Protein AF-A0A2V9WPT0-F1 (afdb_monomer_lite)

Radius of gyration: 23.65 Å; chains: 1; bounding box: 75×81×48 Å

Foldseek 3Di:
DDDDDDDDDDDDPPPPPPPPPPPDDDFADDPPDQWDQAGFPADFFAFFADQALAHHKKKKDKAFQPDQAFDFDFKDKFKKFWDPVWWDQQKKKKWKAWPQDALDPHGTQDIDMGRDWDWAFRVDDDPTTIIMTMDGRDGDTDHGDPPPIIMIMIMGGYTNNHTTMGGGQHCLHNIHHDDHNNPQPMFMDGPRVPGRRHGSVVPD

Sequence (204 aa):
MKNKYNFAALFALVLAAALVLNTSVRAQAPPGSLWYNGDFNYVNGLANERNTSIPQAAVYDDFEVTAALGWHVTAVFSDNLFNVGGFNVTGADWEIRTGVSEGNAGTLVASGTTSLPIVSLTGRGHELQEYMVEVTGLNVFLPMLPAGEHYWLNVTPVGGGYGYSWNSDTSGANCVGTPCGNDQNAFFNSTYFGAYFTSTANEG

pLDDT: mean 87.72, std 18.13, range [34.66, 98.88]

Secondary structure (DSSP, 8-state):
----------------------------PPTT-S-B---B-SS---B-EESSSSSEEEEEEEE----TT-EEEEEEEEEEEE-TTT----EEEEEEEES-BTTB--EEEEEEEESS-EEEEEEEESSSEEEEEEEEEEEEEEPPPPTT--EEEEEEEE-SSS---EEPPB--TT-BSSS-TTSS--EEEETTTTEEEEEGGG--

Structure (mmCIF, N/CA/C/O backbone):
data_AF-A0A2V9WPT0-F1
#
_entry.id   AF-A0A2V9WPT0-F1
#
loop_
_atom_site.group_PDB
_atom_site.id
_atom_site.type_symbol
_atom_site.label_atom_id
_atom_site.label_alt_id
_atom_site.label_comp_id
_atom_site.label_asym_id
_atom_site.label_entity_id
_atom_site.label_seq_id
_atom_site.pdbx_PDB_ins_co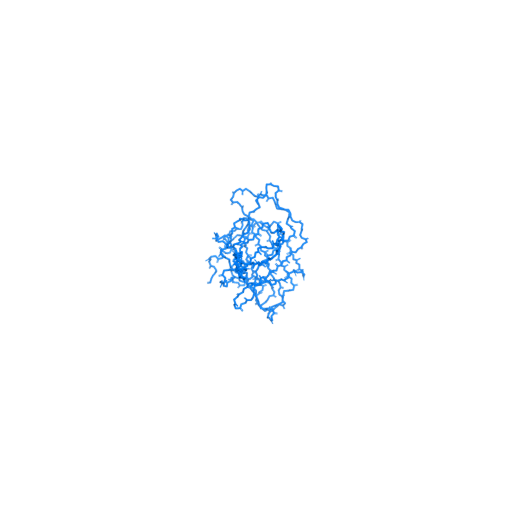de
_atom_site.Cartn_x
_atom_site.Cartn_y
_atom_site.Cartn_z
_atom_site.occupancy
_atom_site.B_iso_or_equiv
_atom_site.auth_seq_id
_atom_site.auth_comp_id
_atom_site.auth_asym_id
_atom_site.auth_atom_id
_atom_site.pdbx_PDB_model_num
ATOM 1 N N . MET A 1 1 ? -58.295 -63.662 -23.623 1.00 40.94 1 MET A N 1
ATOM 2 C CA . MET A 1 1 ? -56.992 -64.252 -24.007 1.00 40.94 1 MET A CA 1
ATOM 3 C C . MET A 1 1 ? -55.984 -63.125 -24.179 1.00 40.94 1 MET A C 1
ATOM 5 O O . MET A 1 1 ? -56.354 -62.080 -24.693 1.00 40.94 1 MET A O 1
ATOM 9 N N . LYS A 1 2 ? -54.772 -63.307 -23.642 1.00 40.97 2 LYS A N 1
ATOM 10 C CA . LYS A 1 2 ? -53.665 -62.334 -23.602 1.00 40.97 2 LYS A CA 1
ATOM 11 C C . LYS A 1 2 ? -53.028 -62.134 -24.988 1.00 40.97 2 LYS A C 1
ATOM 13 O O . LYS A 1 2 ? -52.825 -63.121 -25.679 1.00 40.97 2 LYS A O 1
ATOM 18 N N . ASN A 1 3 ? -52.620 -60.900 -25.294 1.00 41.06 3 ASN A N 1
ATOM 19 C CA . ASN A 1 3 ? -51.369 -60.531 -25.989 1.00 41.06 3 ASN A CA 1
ATOM 20 C C . ASN A 1 3 ? -51.198 -59.006 -25.800 1.00 41.06 3 ASN A C 1
ATOM 22 O O . ASN A 1 3 ? -52.068 -58.270 -26.241 1.00 41.06 3 ASN A O 1
ATOM 26 N N . LYS A 1 4 ? -50.333 -58.428 -24.952 1.00 43.88 4 LYS A N 1
ATOM 27 C CA . LYS A 1 4 ? -48.870 -58.476 -24.734 1.00 43.88 4 LYS A CA 1
ATOM 28 C C . LYS A 1 4 ? -48.025 -57.812 -25.847 1.00 43.88 4 LYS A C 1
ATOM 30 O O . LYS A 1 4 ? -47.787 -58.433 -26.871 1.00 43.88 4 LYS A O 1
ATOM 35 N N . TYR A 1 5 ? -47.497 -56.624 -25.480 1.00 45.38 5 TYR A N 1
ATOM 36 C CA . TYR A 1 5 ? -46.317 -55.882 -25.990 1.00 45.38 5 TYR A CA 1
ATOM 37 C C . TYR A 1 5 ? -46.460 -55.173 -27.350 1.00 45.38 5 TYR A C 1
ATOM 39 O O . TYR A 1 5 ? -47.083 -55.710 -28.248 1.00 45.38 5 TYR A O 1
ATOM 47 N N . ASN A 1 6 ? -45.834 -54.035 -27.661 1.00 43.94 6 ASN A N 1
ATOM 48 C CA . ASN A 1 6 ? -45.225 -52.888 -26.964 1.00 43.94 6 ASN A CA 1
ATOM 49 C C . ASN A 1 6 ? -44.751 -51.996 -28.134 1.00 43.94 6 ASN A C 1
ATOM 51 O O . ASN A 1 6 ? -44.033 -52.520 -28.980 1.00 43.94 6 ASN A O 1
ATOM 55 N N . PHE A 1 7 ? -45.081 -50.708 -28.212 1.00 41.47 7 PHE A N 1
ATOM 56 C CA . PHE A 1 7 ? -44.261 -49.761 -28.981 1.00 41.47 7 PHE A CA 1
ATOM 57 C C . PHE A 1 7 ? -44.215 -48.429 -28.242 1.00 41.47 7 PHE A C 1
ATOM 59 O O . PHE A 1 7 ? -45.234 -47.832 -27.908 1.00 41.47 7 PHE A O 1
ATOM 66 N N . ALA A 1 8 ? -42.984 -48.067 -27.911 1.00 38.34 8 ALA A N 1
ATOM 67 C CA . ALA A 1 8 ? -42.577 -46.951 -27.089 1.00 38.34 8 ALA A CA 1
ATOM 68 C C . ALA A 1 8 ? -42.397 -45.660 -27.907 1.00 38.34 8 ALA A C 1
ATOM 70 O O . ALA A 1 8 ? -42.336 -45.708 -29.134 1.00 38.34 8 ALA A O 1
ATOM 71 N N . ALA A 1 9 ? -42.161 -44.574 -27.157 1.00 39.72 9 ALA A N 1
ATOM 72 C CA . ALA A 1 9 ? -41.683 -43.243 -27.563 1.00 39.72 9 ALA A CA 1
ATOM 73 C C . ALA A 1 9 ? -42.771 -42.327 -28.164 1.00 39.72 9 ALA A C 1
ATOM 75 O O . ALA A 1 9 ? -43.654 -42.789 -28.867 1.00 39.72 9 ALA A O 1
ATOM 76 N N . LEU A 1 10 ? -42.828 -41.015 -27.925 1.00 34.66 10 LEU A N 1
ATOM 77 C CA . LEU A 1 10 ? -41.836 -39.996 -27.552 1.00 34.66 10 LEU A CA 1
ATOM 78 C C . LEU A 1 10 ? -42.687 -38.767 -27.116 1.00 34.66 10 LEU A C 1
ATOM 80 O O . LEU A 1 10 ? -43.743 -38.541 -27.695 1.00 34.66 10 LEU A O 1
ATOM 84 N N . PHE A 1 11 ? -42.415 -38.014 -26.053 1.00 35.75 11 PHE A N 1
ATOM 85 C CA . PHE A 1 11 ? -41.502 -36.869 -26.055 1.00 35.75 11 PHE A CA 1
ATOM 86 C C . PHE A 1 11 ? -41.396 -36.358 -24.609 1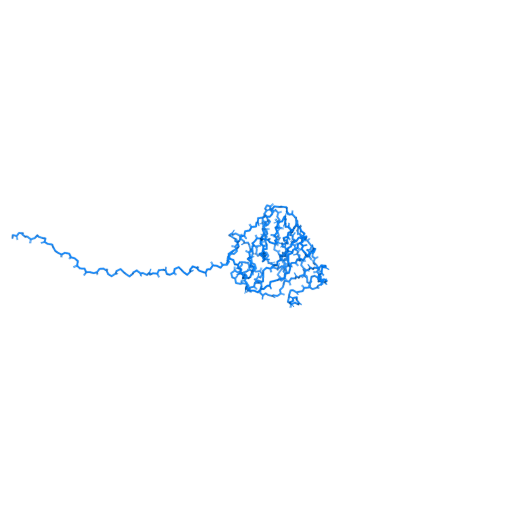.00 35.75 11 PHE A C 1
ATOM 88 O O . PHE A 1 11 ? -42.324 -35.736 -24.095 1.00 35.75 11 PHE A O 1
ATOM 95 N N . ALA A 1 12 ? -40.267 -36.605 -23.948 1.00 41.19 12 ALA A N 1
ATOM 96 C CA . ALA A 1 12 ? -39.870 -35.800 -22.800 1.00 41.19 12 ALA A CA 1
ATOM 97 C C . ALA A 1 12 ? -39.064 -34.620 -23.351 1.00 41.19 12 ALA A C 1
ATOM 99 O O . ALA A 1 12 ? -37.976 -34.804 -23.895 1.00 41.19 12 ALA A O 1
ATOM 100 N N . LEU A 1 13 ? -39.632 -33.418 -23.266 1.00 38.06 13 LEU A N 1
ATOM 101 C CA . LEU A 1 13 ? -38.939 -32.177 -23.583 1.00 38.06 13 LEU A CA 1
ATOM 102 C C . LEU A 1 13 ? -37.912 -31.924 -22.469 1.00 38.06 13 LEU A C 1
ATOM 104 O O . LEU A 1 13 ? -38.256 -31.425 -21.401 1.00 38.06 13 LEU A O 1
ATOM 108 N N . VAL A 1 14 ? -36.658 -32.316 -22.686 1.00 47.38 14 VAL A N 1
ATOM 109 C CA . VAL A 1 14 ? -35.558 -31.891 -21.816 1.00 47.38 14 VAL A CA 1
ATOM 110 C C . VAL A 1 14 ? -35.233 -30.454 -22.199 1.00 47.38 14 VAL A C 1
ATOM 112 O O . VAL A 1 14 ? -34.586 -30.203 -23.214 1.00 47.38 14 VAL A O 1
ATOM 115 N N . LEU A 1 15 ? -35.714 -29.500 -21.404 1.00 38.44 15 LEU A N 1
ATOM 116 C CA . LEU A 1 15 ? -35.244 -28.124 -21.476 1.00 38.44 15 LEU A CA 1
ATOM 117 C C . LEU A 1 15 ? -33.823 -28.104 -20.898 1.00 38.44 15 LEU A C 1
ATOM 119 O O . LEU A 1 15 ? -33.627 -27.973 -19.692 1.00 38.44 15 LEU A O 1
ATOM 123 N N . ALA A 1 16 ? -32.826 -28.304 -21.757 1.00 45.09 16 ALA A N 1
ATOM 124 C CA . ALA A 1 16 ? -31.442 -28.031 -21.412 1.00 45.09 16 ALA A CA 1
ATOM 125 C C . ALA A 1 16 ? -31.298 -26.511 -21.268 1.00 45.09 16 ALA A C 1
ATOM 127 O O . ALA A 1 16 ? -31.143 -25.794 -22.255 1.00 45.09 16 ALA A O 1
ATOM 128 N N . ALA A 1 17 ? -31.400 -26.008 -20.038 1.00 49.56 17 ALA A N 1
ATOM 129 C CA . ALA A 1 17 ? -30.927 -24.672 -19.727 1.00 49.56 17 ALA A CA 1
ATOM 130 C C . ALA A 1 17 ? -29.409 -24.682 -19.939 1.00 49.56 17 ALA A C 1
ATOM 132 O O . ALA A 1 17 ? -28.662 -25.235 -19.133 1.00 49.56 17 ALA A O 1
ATOM 133 N N . ALA A 1 18 ? -28.958 -24.133 -21.066 1.00 47.50 18 ALA A N 1
ATOM 134 C CA . ALA A 1 18 ? -27.555 -23.833 -21.268 1.00 47.50 18 ALA A CA 1
ATOM 135 C C . ALA A 1 18 ? -27.166 -22.784 -20.222 1.00 47.50 18 ALA A C 1
ATOM 137 O O . ALA A 1 18 ? -27.495 -21.605 -20.359 1.00 47.50 18 ALA A O 1
ATOM 138 N N . LEU A 1 19 ? -26.507 -23.223 -19.148 1.00 43.16 19 LEU A N 1
ATOM 139 C CA . LEU A 1 19 ? -25.790 -22.325 -18.260 1.00 43.16 19 LEU A CA 1
ATOM 140 C C . LEU A 1 19 ? -24.625 -21.771 -19.082 1.00 43.16 19 LEU A C 1
ATOM 142 O O . LEU A 1 19 ? -23.584 -22.411 -19.221 1.00 43.16 19 LEU A O 1
ATOM 146 N N . VAL A 1 20 ? -24.834 -20.610 -19.697 1.00 44.50 20 VAL A N 1
ATOM 147 C CA . VAL A 1 20 ? -23.737 -19.823 -20.248 1.00 44.50 20 VAL A CA 1
ATOM 148 C C . VAL A 1 20 ? -22.922 -19.367 -19.041 1.00 44.50 20 VAL A C 1
ATOM 150 O O . VAL A 1 20 ? -23.257 -18.382 -18.389 1.00 44.50 20 VAL A O 1
ATOM 153 N N . LEU A 1 21 ? -21.889 -20.134 -18.687 1.00 43.62 21 LEU A N 1
ATOM 154 C CA . LEU A 1 21 ? -20.808 -19.636 -17.848 1.00 43.62 21 LEU A CA 1
ATOM 155 C C . LEU A 1 21 ? -20.198 -18.466 -18.616 1.00 43.62 21 LEU A C 1
ATOM 157 O O . LEU A 1 21 ? -19.531 -18.653 -19.630 1.00 43.62 21 LEU A O 1
ATOM 161 N N . ASN A 1 22 ? -20.504 -17.255 -18.168 1.00 40.22 22 ASN A N 1
ATOM 162 C CA . ASN A 1 22 ? -19.858 -16.047 -18.644 1.00 40.22 22 ASN A CA 1
ATOM 163 C C . ASN A 1 22 ? -18.407 -16.096 -18.134 1.00 40.22 22 ASN A C 1
ATOM 165 O O . ASN A 1 22 ? -18.133 -15.712 -17.000 1.00 40.22 22 ASN A O 1
ATOM 169 N N . THR A 1 23 ? -17.490 -16.681 -18.906 1.00 44.06 23 THR A N 1
ATOM 170 C CA . THR A 1 23 ? -16.088 -16.916 -18.510 1.00 44.06 23 THR A CA 1
ATOM 171 C C . THR A 1 23 ? -15.222 -15.658 -18.613 1.00 44.06 23 THR A C 1
ATOM 173 O O . THR A 1 23 ? -14.116 -15.693 -19.145 1.00 44.06 23 THR A O 1
ATOM 176 N N . SER A 1 24 ? -15.704 -14.536 -18.091 1.00 52.38 24 SER A N 1
ATOM 177 C CA . SER A 1 24 ? -14.934 -13.292 -18.026 1.00 52.38 24 SER A CA 1
ATOM 178 C C . SER A 1 24 ? -15.297 -12.494 -16.770 1.00 52.38 24 SER A C 1
ATOM 180 O O . SER A 1 24 ? -16.007 -11.495 -16.832 1.00 52.38 24 SER A O 1
ATOM 182 N N . VAL A 1 25 ? -14.786 -12.951 -15.620 1.00 46.91 25 VAL A N 1
ATOM 183 C CA . VAL A 1 25 ? -14.722 -12.225 -14.333 1.00 46.91 25 VAL A CA 1
ATOM 184 C C . VAL A 1 25 ? -13.341 -12.562 -13.739 1.00 46.91 25 VAL A C 1
ATOM 186 O O . VAL A 1 25 ? -13.086 -13.742 -13.514 1.00 46.91 25 VAL A O 1
ATOM 189 N N . ARG A 1 26 ? -12.320 -11.682 -13.778 1.00 53.34 26 ARG A N 1
ATOM 190 C CA . ARG A 1 26 ? -12.128 -10.329 -13.166 1.00 53.34 26 ARG A CA 1
ATOM 191 C C . ARG A 1 26 ? -11.787 -10.471 -11.669 1.00 53.34 26 ARG A C 1
ATOM 193 O O . ARG A 1 26 ? -12.109 -11.516 -11.118 1.00 53.34 26 ARG A O 1
ATOM 200 N N . ALA A 1 27 ? -10.998 -9.559 -11.085 1.00 55.59 27 ALA A N 1
ATOM 201 C CA . ALA A 1 27 ? -10.367 -9.821 -9.784 1.00 55.59 27 ALA A CA 1
ATOM 202 C C . ALA A 1 27 ? -11.381 -10.213 -8.738 1.00 55.59 27 ALA A C 1
ATOM 204 O O . ALA A 1 27 ? -12.508 -9.729 -8.721 1.00 55.59 27 ALA A O 1
ATOM 205 N N . GLN A 1 28 ? -10.896 -10.984 -7.785 1.00 73.12 28 GLN A N 1
ATOM 206 C CA . GLN A 1 28 ? -11.482 -10.998 -6.472 1.00 73.12 28 GLN A CA 1
ATOM 207 C C . GLN A 1 28 ? -10.345 -10.896 -5.467 1.00 73.12 28 GLN A C 1
ATOM 209 O O . GLN A 1 28 ? -9.258 -11.425 -5.717 1.00 73.12 28 GLN A O 1
ATOM 214 N N . ALA A 1 29 ? -10.599 -10.210 -4.352 1.00 83.44 29 ALA A N 1
ATOM 215 C CA . ALA A 1 29 ? -9.692 -10.207 -3.216 1.00 83.44 29 ALA A CA 1
ATOM 216 C C . ALA A 1 29 ? -9.259 -11.650 -2.882 1.00 83.44 29 ALA A C 1
ATOM 218 O O . ALA A 1 29 ? -10.101 -12.560 -2.968 1.00 83.44 29 ALA A O 1
ATOM 219 N N . PRO A 1 30 ? -7.995 -11.881 -2.483 1.00 85.12 30 PRO A N 1
ATOM 220 C CA . PRO A 1 30 ? -7.569 -13.180 -1.982 1.00 85.12 30 PRO A CA 1
ATOM 221 C C . PRO A 1 30 ? -8.575 -13.748 -0.962 1.00 85.12 30 PRO A C 1
ATOM 223 O O . PRO A 1 30 ? -9.094 -13.011 -0.117 1.00 85.12 30 PRO A O 1
ATOM 226 N N . PRO A 1 31 ? -8.907 -15.051 -1.015 1.00 87.25 31 PRO A N 1
ATOM 227 C CA . PRO A 1 31 ? -9.819 -15.638 -0.043 1.00 87.25 31 PRO A CA 1
ATOM 228 C C . PRO A 1 31 ? -9.344 -15.388 1.392 1.00 87.25 31 PRO A C 1
ATOM 230 O O . PRO A 1 31 ? -8.218 -15.725 1.746 1.00 87.25 31 PRO A O 1
ATOM 233 N N . GLY A 1 32 ? -10.221 -14.827 2.224 1.00 88.31 32 GLY A N 1
ATOM 234 C CA . GLY A 1 32 ? -9.889 -14.468 3.605 1.00 88.31 32 GLY A CA 1
ATOM 235 C C . GLY A 1 32 ? -9.371 -13.041 3.792 1.00 88.31 32 GLY A C 1
ATOM 236 O O . GLY A 1 32 ? -9.088 -12.671 4.931 1.00 88.31 32 GLY A O 1
ATOM 237 N N . SER A 1 33 ? -9.296 -12.226 2.733 1.00 93.50 33 SER A N 1
ATOM 238 C CA . SER A 1 33 ? -9.037 -10.791 2.863 1.00 93.50 33 SER A CA 1
ATOM 239 C C . SER A 1 33 ? -10.038 -10.129 3.805 1.00 93.50 33 SER A C 1
ATOM 241 O O . SER A 1 33 ? -11.251 -10.282 3.662 1.00 93.50 33 SER A O 1
ATOM 243 N N . LEU A 1 34 ? -9.509 -9.369 4.762 1.00 96.44 34 LEU A N 1
ATOM 244 C CA . LEU A 1 34 ? -10.296 -8.523 5.662 1.00 96.44 34 LEU A CA 1
ATOM 245 C C . LEU A 1 34 ? -10.674 -7.200 4.983 1.00 96.44 34 LEU A C 1
ATOM 247 O O . LEU A 1 34 ? -11.739 -6.646 5.251 1.00 96.44 34 LEU A O 1
ATOM 251 N N . TRP A 1 35 ? -9.812 -6.742 4.074 1.00 97.19 35 TRP A N 1
ATOM 252 C CA . TRP A 1 35 ? -10.007 -5.564 3.246 1.00 97.19 35 TRP A CA 1
ATOM 253 C C . TRP A 1 35 ? -9.329 -5.730 1.877 1.00 97.19 35 TRP A C 1
ATOM 255 O O . TRP A 1 35 ? -8.320 -6.431 1.762 1.00 97.19 35 TRP A O 1
ATOM 265 N N . TYR A 1 36 ? -9.911 -5.120 0.846 1.00 96.19 36 TYR A N 1
ATOM 266 C CA . TYR A 1 36 ? -9.379 -5.014 -0.512 1.00 96.19 36 TYR A CA 1
ATOM 267 C C . TYR A 1 36 ? -9.968 -3.784 -1.197 1.00 96.19 36 TYR A C 1
ATOM 269 O O . TYR A 1 36 ? -11.193 -3.659 -1.270 1.00 96.19 36 TYR A O 1
ATOM 277 N N . ASN A 1 37 ? -9.099 -2.940 -1.757 1.00 93.94 37 ASN A N 1
ATOM 278 C CA . ASN A 1 37 ? -9.481 -1.656 -2.344 1.00 93.94 37 ASN A CA 1
ATOM 279 C C . ASN A 1 37 ? -10.375 -1.779 -3.596 1.00 93.94 37 ASN A C 1
ATOM 281 O O . ASN A 1 37 ? -11.102 -0.847 -3.933 1.00 93.94 37 ASN A O 1
ATOM 285 N N . GLY A 1 38 ? -10.370 -2.943 -4.254 1.00 94.12 38 GLY A N 1
ATOM 286 C CA . GLY A 1 38 ? -11.183 -3.264 -5.430 1.00 94.12 38 GLY A CA 1
ATOM 287 C C . GLY A 1 38 ? -10.358 -3.469 -6.701 1.00 94.12 38 GLY A C 1
ATOM 288 O O . GLY A 1 38 ? -9.180 -3.126 -6.757 1.00 94.12 38 GLY A O 1
ATOM 289 N N . ASP A 1 39 ? -11.003 -3.979 -7.745 1.00 92.69 39 ASP A N 1
ATOM 290 C CA . ASP A 1 39 ? -10.387 -4.342 -9.020 1.00 92.69 39 ASP A CA 1
ATOM 291 C C . ASP A 1 39 ? -9.793 -3.154 -9.782 1.00 92.69 39 ASP A C 1
ATOM 293 O O . ASP A 1 39 ? -10.418 -2.094 -9.913 1.00 92.69 39 ASP A O 1
ATOM 297 N N . PHE A 1 40 ? -8.664 -3.431 -10.440 1.00 92.38 40 PHE A N 1
ATOM 298 C CA . PHE A 1 40 ? -8.071 -2.578 -11.464 1.00 92.38 40 PHE A CA 1
ATOM 299 C C . PHE A 1 40 ? -9.099 -2.043 -12.465 1.00 92.38 40 PHE A C 1
ATOM 301 O O . PHE A 1 40 ? -9.836 -2.807 -13.103 1.00 92.38 40 PHE A O 1
ATOM 308 N N . ASN A 1 41 ? -9.110 -0.727 -12.654 1.00 89.94 41 ASN A N 1
ATOM 309 C CA . ASN A 1 41 ? -10.052 -0.030 -13.525 1.00 89.94 41 ASN A CA 1
ATOM 310 C C . ASN A 1 41 ? -9.524 0.214 -14.952 1.00 89.94 41 ASN A C 1
ATOM 312 O O . ASN A 1 41 ? -10.218 0.847 -15.748 1.00 89.94 41 ASN A O 1
ATOM 316 N N . TYR A 1 42 ? -8.356 -0.341 -15.295 1.00 88.00 42 TYR A N 1
ATOM 317 C CA . TYR A 1 42 ? -7.692 -0.188 -16.597 1.00 88.00 42 TYR A CA 1
ATOM 318 C C . TYR A 1 42 ? -7.093 1.202 -16.866 1.00 88.00 42 TYR A C 1
ATOM 320 O O . TYR A 1 42 ? -6.785 1.517 -18.016 1.00 88.00 42 TYR A O 1
ATOM 328 N N . VAL A 1 43 ? -6.880 2.007 -15.823 1.00 85.56 43 VAL A N 1
ATOM 329 C CA . VAL A 1 43 ? -6.147 3.279 -15.873 1.00 85.56 43 VAL A CA 1
ATOM 330 C C . VAL A 1 43 ? -4.787 3.099 -15.203 1.00 85.56 43 VAL A C 1
ATOM 332 O O . VAL A 1 43 ? -4.691 2.464 -14.162 1.00 85.56 43 VAL A O 1
ATOM 335 N N . ASN A 1 44 ? -3.713 3.626 -15.797 1.00 76.25 44 ASN A N 1
ATOM 336 C CA . ASN A 1 44 ? -2.392 3.569 -15.164 1.00 76.25 44 ASN A CA 1
ATOM 337 C C . ASN A 1 44 ? -2.451 4.224 -13.778 1.00 76.25 44 ASN A C 1
ATOM 339 O O . ASN A 1 44 ? -2.943 5.343 -13.665 1.00 76.25 44 ASN A O 1
ATOM 343 N N . GLY A 1 45 ? -1.933 3.550 -12.752 1.00 87.44 45 GLY A N 1
ATOM 344 C CA . GLY A 1 45 ? -1.812 4.152 -11.429 1.00 87.44 45 GLY A CA 1
ATOM 345 C C . GLY A 1 45 ? -0.437 4.768 -11.179 1.00 87.44 45 GLY A C 1
ATOM 346 O O . GLY A 1 45 ? 0.404 4.881 -12.076 1.00 87.44 45 GLY A O 1
ATOM 347 N N . LEU A 1 46 ? -0.216 5.198 -9.941 1.00 95.12 46 LEU A N 1
ATOM 348 C CA . LEU A 1 46 ? 0.993 5.911 -9.531 1.00 95.12 46 LEU A CA 1
ATOM 349 C C . LEU A 1 46 ? 2.159 4.961 -9.264 1.00 95.12 46 LEU A C 1
ATOM 351 O O . LEU A 1 46 ? 1.967 3.794 -8.925 1.00 95.12 46 LEU A O 1
ATOM 355 N N . ALA A 1 47 ? 3.385 5.475 -9.389 1.00 96.81 47 ALA A N 1
ATOM 356 C CA . ALA A 1 47 ? 4.590 4.706 -9.094 1.00 96.81 47 ALA A CA 1
ATOM 357 C C . ALA A 1 47 ? 4.536 4.134 -7.666 1.00 96.81 47 ALA A C 1
ATOM 359 O O . ALA A 1 47 ? 4.242 4.841 -6.704 1.00 96.81 47 ALA A O 1
ATOM 360 N N . ASN A 1 48 ? 4.834 2.851 -7.517 1.00 97.69 48 ASN A N 1
ATOM 361 C CA . ASN A 1 48 ? 4.873 2.168 -6.231 1.00 97.69 48 ASN A CA 1
ATOM 362 C C . ASN A 1 48 ? 6.006 1.155 -6.276 1.00 97.69 48 ASN A C 1
ATOM 364 O O . ASN A 1 48 ? 5.867 0.043 -6.794 1.00 97.69 48 ASN A O 1
ATOM 368 N N . GLU A 1 49 ? 7.171 1.612 -5.832 1.00 97.44 49 GLU A N 1
ATOM 369 C CA . GLU A 1 49 ? 8.432 0.927 -6.056 1.00 97.44 49 GLU A CA 1
ATOM 370 C C . GLU A 1 49 ? 9.583 1.475 -5.212 1.00 97.44 49 GLU A C 1
ATOM 372 O O . GLU A 1 49 ? 9.640 2.655 -4.860 1.00 97.44 49 GLU A O 1
ATOM 377 N N . ARG A 1 50 ? 10.564 0.614 -4.936 1.00 97.56 50 ARG A N 1
ATOM 378 C CA . ARG A 1 50 ? 11.865 1.001 -4.383 1.00 97.56 50 ARG A CA 1
ATOM 379 C C . ARG A 1 50 ? 12.990 0.278 -5.104 1.00 97.56 50 ARG A C 1
ATOM 381 O O . ARG A 1 50 ? 12.852 -0.888 -5.463 1.00 97.56 50 ARG A O 1
ATOM 388 N N . ASN A 1 51 ? 14.147 0.933 -5.220 1.00 96.44 51 ASN A N 1
ATOM 389 C CA . ASN A 1 51 ? 15.343 0.357 -5.839 1.00 96.44 51 ASN A CA 1
ATOM 390 C C . ASN A 1 51 ? 15.051 -0.145 -7.263 1.00 96.44 51 ASN A C 1
ATOM 392 O O . ASN A 1 51 ? 15.356 -1.283 -7.616 1.00 96.44 51 ASN A O 1
ATOM 396 N N . THR A 1 52 ? 14.416 0.694 -8.071 1.00 94.69 52 THR A N 1
ATOM 397 C CA . THR A 1 52 ? 14.157 0.445 -9.492 1.00 94.69 52 THR A CA 1
ATOM 398 C C . THR A 1 52 ? 14.831 1.543 -10.312 1.00 94.69 52 THR A C 1
ATOM 400 O O . THR A 1 52 ? 15.822 2.126 -9.865 1.00 94.69 52 THR A O 1
ATOM 403 N N . SER A 1 53 ? 14.330 1.853 -11.509 1.00 94.81 53 SER A N 1
ATOM 404 C CA . SER A 1 53 ? 14.698 3.101 -12.181 1.00 94.81 53 SER A CA 1
ATOM 405 C C . SER A 1 53 ? 14.248 4.349 -11.401 1.00 94.81 53 SER A C 1
ATOM 407 O O . SER A 1 53 ? 14.789 5.431 -11.634 1.00 94.81 53 SER A O 1
ATOM 409 N N . ILE A 1 54 ? 13.334 4.192 -10.438 1.00 94.38 54 ILE A N 1
ATOM 410 C CA . ILE A 1 54 ? 12.965 5.194 -9.439 1.00 94.38 54 ILE A CA 1
ATOM 411 C C . ILE A 1 54 ? 13.489 4.742 -8.064 1.00 94.38 54 ILE A C 1
ATOM 413 O O . ILE A 1 54 ? 13.381 3.569 -7.693 1.00 94.38 54 ILE A O 1
ATOM 417 N N . PRO A 1 55 ? 14.096 5.647 -7.271 1.00 95.19 55 PRO A N 1
ATOM 418 C CA . PRO A 1 55 ? 14.684 5.261 -5.994 1.00 95.19 55 PRO A CA 1
ATOM 419 C C . PRO A 1 55 ? 13.623 4.863 -4.962 1.00 95.19 55 PRO A C 1
ATOM 421 O O . PRO A 1 55 ? 13.835 3.883 -4.246 1.00 95.19 55 PRO A O 1
ATOM 424 N N . GLN A 1 56 ? 12.512 5.606 -4.883 1.00 96.88 56 GLN A N 1
ATOM 425 C CA . GLN A 1 56 ? 11.403 5.346 -3.965 1.00 96.88 56 GLN A CA 1
ATOM 426 C C . GLN A 1 56 ? 10.120 6.066 -4.412 1.00 96.88 56 GLN A C 1
ATOM 428 O O . GLN A 1 56 ? 10.137 7.267 -4.692 1.00 96.88 56 GLN A O 1
ATOM 433 N N . ALA A 1 57 ? 9.008 5.343 -4.397 1.00 98.06 57 ALA A N 1
ATOM 434 C CA . ALA A 1 57 ? 7.647 5.839 -4.542 1.00 98.06 57 ALA A CA 1
ATOM 435 C C . ALA A 1 57 ? 6.690 4.883 -3.808 1.00 98.06 57 ALA A C 1
ATOM 437 O O . ALA A 1 57 ? 6.917 3.675 -3.820 1.00 98.06 57 ALA A O 1
ATOM 438 N N . ALA A 1 58 ? 5.675 5.411 -3.126 1.00 98.38 58 ALA A N 1
ATOM 439 C CA . ALA A 1 58 ? 4.757 4.616 -2.312 1.00 98.38 58 ALA A CA 1
ATOM 440 C C . ALA A 1 58 ? 3.342 5.201 -2.350 1.00 98.38 58 ALA A C 1
ATOM 442 O O . ALA A 1 58 ? 3.171 6.406 -2.140 1.00 98.38 58 ALA A O 1
ATOM 443 N N . VAL A 1 59 ? 2.348 4.339 -2.570 1.00 98.31 59 VAL A N 1
ATOM 444 C CA . VAL A 1 59 ? 0.917 4.676 -2.496 1.00 98.31 59 VAL A CA 1
ATOM 445 C C . VAL A 1 59 ? 0.309 4.086 -1.226 1.00 98.31 59 VAL A C 1
ATOM 447 O O . VAL A 1 59 ? 0.572 2.931 -0.890 1.00 98.31 59 VAL A O 1
ATOM 450 N N . TYR A 1 60 ? -0.468 4.892 -0.515 1.00 98.50 60 TYR A N 1
ATOM 451 C CA . TYR A 1 60 ? -1.130 4.546 0.734 1.00 98.50 60 TYR A CA 1
ATOM 452 C C . TYR A 1 60 ? -2.637 4.603 0.531 1.00 98.50 60 TYR A C 1
ATOM 454 O O . TYR A 1 60 ? -3.170 5.693 0.337 1.00 98.50 60 TYR A O 1
ATOM 462 N N . ASP A 1 61 ? -3.301 3.459 0.624 1.00 98.00 61 ASP A N 1
ATOM 463 C CA . ASP A 1 61 ? -4.760 3.347 0.550 1.00 98.00 61 ASP A CA 1
ATOM 464 C C . ASP A 1 61 ? -5.339 3.125 1.946 1.00 98.00 61 ASP A C 1
ATOM 466 O O . ASP A 1 61 ? -4.700 2.486 2.793 1.00 98.00 61 ASP A O 1
ATOM 470 N N . ASP A 1 62 ? -6.525 3.662 2.207 1.00 98.00 62 ASP A N 1
ATOM 471 C CA . ASP A 1 62 ? -7.115 3.643 3.533 1.00 98.00 62 ASP A CA 1
ATOM 472 C C . ASP A 1 62 ? -8.085 2.481 3.764 1.00 98.00 62 ASP A C 1
ATOM 474 O O . ASP A 1 62 ? -8.730 1.959 2.860 1.00 98.00 62 ASP A O 1
ATOM 478 N N . PHE A 1 63 ? -8.175 2.046 5.018 1.00 98.25 63 PHE A N 1
ATOM 479 C CA . PHE A 1 63 ? -9.057 0.963 5.428 1.00 98.25 63 PHE A CA 1
ATOM 480 C C . PHE A 1 63 ? -9.536 1.128 6.868 1.00 98.25 63 PHE A C 1
ATOM 482 O O . PHE A 1 63 ? -8.863 1.714 7.724 1.00 98.25 63 PHE A O 1
ATOM 489 N N . GLU A 1 64 ? -10.687 0.531 7.159 1.00 97.88 64 GLU A N 1
ATOM 490 C CA . GLU A 1 64 ? -11.260 0.468 8.497 1.00 97.88 64 GLU A CA 1
ATOM 491 C C . GLU A 1 64 ? -11.193 -0.949 9.067 1.00 97.88 64 GLU A C 1
ATOM 493 O O . GLU A 1 64 ? -11.628 -1.929 8.455 1.00 97.88 64 GLU A O 1
ATOM 498 N N . VAL A 1 65 ? -10.727 -1.056 10.311 1.00 97.75 65 VAL A N 1
ATOM 499 C CA . VAL A 1 65 ? -10.849 -2.288 11.094 1.00 97.75 65 VAL A CA 1
ATOM 500 C C . VAL A 1 65 ? -12.274 -2.380 11.632 1.00 97.75 65 VAL A C 1
ATOM 502 O O . VAL A 1 65 ? -12.610 -1.771 12.640 1.00 97.75 65 VAL A O 1
ATOM 505 N N . THR A 1 66 ? -13.123 -3.163 10.971 1.00 93.44 66 THR A N 1
ATOM 506 C CA . THR A 1 66 ? -14.566 -3.234 11.283 1.00 93.44 66 THR A CA 1
ATOM 507 C C . THR A 1 66 ? -14.923 -4.195 12.420 1.00 93.44 66 THR A C 1
ATOM 509 O O . THR A 1 66 ? -16.051 -4.199 12.920 1.00 93.44 66 THR A O 1
ATOM 512 N N . ALA A 1 67 ? -13.985 -5.043 12.844 1.00 94.25 67 ALA A N 1
ATOM 513 C CA . ALA A 1 67 ? -14.223 -5.992 13.922 1.00 94.25 67 ALA A CA 1
ATOM 514 C C . ALA A 1 67 ? -14.040 -5.313 15.284 1.00 94.25 67 ALA A C 1
ATOM 516 O O . ALA A 1 67 ? -12.962 -4.815 15.588 1.00 94.25 67 ALA A O 1
ATOM 517 N N . ALA A 1 68 ? -15.049 -5.389 16.158 1.00 93.44 68 ALA A N 1
ATOM 518 C CA . ALA A 1 68 ? -15.001 -4.772 17.491 1.00 93.44 68 ALA A CA 1
ATOM 519 C C . ALA A 1 68 ? -13.833 -5.262 18.374 1.00 93.44 68 ALA A C 1
ATOM 521 O O . ALA A 1 68 ? -13.398 -4.551 19.275 1.00 93.44 68 ALA A O 1
ATOM 522 N N . LEU A 1 69 ? -13.329 -6.475 18.125 1.00 95.44 69 LEU A N 1
ATOM 523 C CA . LEU A 1 69 ? -12.167 -7.043 18.819 1.00 95.44 69 LEU A CA 1
ATOM 524 C C . LEU A 1 69 ? -10.837 -6.786 18.093 1.00 95.44 69 LEU A C 1
ATOM 526 O O . LEU A 1 69 ? -9.811 -7.300 18.525 1.00 95.44 69 LEU A O 1
ATOM 530 N N . GLY A 1 70 ? -10.848 -6.005 17.015 1.00 97.56 70 GLY A N 1
ATOM 531 C CA . GLY A 1 70 ? -9.698 -5.762 16.157 1.00 97.56 70 GLY A CA 1
ATOM 532 C C . GLY A 1 70 ? -9.451 -6.866 15.128 1.00 97.56 70 GLY A C 1
ATOM 533 O O . GLY A 1 70 ? -10.149 -7.883 15.073 1.00 97.56 70 GLY A O 1
ATOM 534 N N . TRP A 1 71 ? -8.436 -6.651 14.300 1.00 98.06 71 TRP A N 1
ATOM 535 C CA . TRP A 1 71 ? -7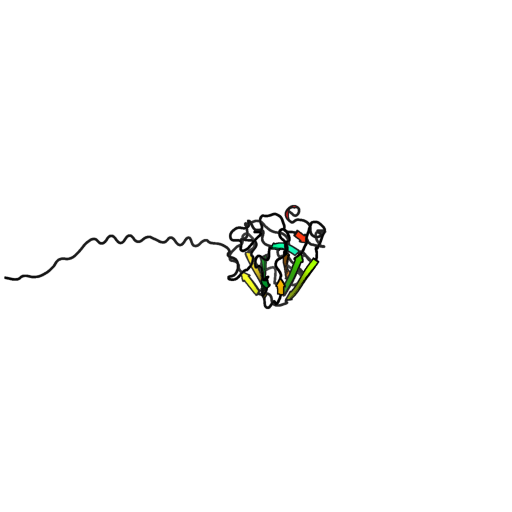.924 -7.612 13.332 1.00 98.06 71 TRP A CA 1
ATOM 536 C C . TRP A 1 71 ? -6.591 -8.182 13.781 1.00 98.06 71 TRP A C 1
ATOM 538 O O . TRP A 1 71 ? -5.736 -7.482 14.324 1.00 98.06 71 TRP A O 1
ATOM 548 N N . HIS A 1 72 ? -6.402 -9.464 13.490 1.00 97.88 72 HIS A N 1
ATOM 549 C CA . HIS A 1 72 ? -5.094 -10.096 13.511 1.00 97.88 72 HIS A CA 1
ATOM 550 C C . HIS A 1 72 ? -4.632 -10.261 12.066 1.00 97.88 72 HIS A C 1
ATOM 552 O O . HIS A 1 72 ? -5.145 -11.100 11.329 1.00 97.88 72 HIS A O 1
ATOM 558 N N . VAL A 1 73 ? -3.731 -9.382 11.640 1.00 98.12 73 VAL A N 1
ATOM 559 C CA . VAL A 1 73 ? -3.249 -9.296 10.264 1.00 98.12 73 VAL A CA 1
ATOM 560 C C . VAL A 1 73 ? -2.063 -10.239 10.095 1.00 98.12 73 VAL A C 1
ATOM 562 O O . VAL A 1 73 ? -1.018 -10.076 10.734 1.00 98.12 73 VAL A O 1
ATOM 565 N N . THR A 1 74 ? -2.239 -11.222 9.212 1.00 98.06 74 THR A N 1
ATOM 566 C CA . THR A 1 74 ? -1.238 -12.252 8.887 1.00 98.06 74 THR A CA 1
ATOM 567 C C . THR A 1 74 ? -0.558 -12.033 7.540 1.00 98.06 74 THR A C 1
ATOM 569 O O . THR A 1 74 ? 0.502 -12.616 7.290 1.00 98.06 74 THR A O 1
ATOM 572 N N . ALA A 1 75 ? -1.156 -11.210 6.680 1.00 98.25 75 ALA A N 1
ATOM 573 C CA . ALA A 1 75 ? -0.608 -10.826 5.391 1.00 98.25 75 ALA A CA 1
ATOM 574 C C . ALA A 1 75 ? -1.113 -9.443 4.960 1.00 98.25 75 ALA A C 1
ATOM 576 O O . ALA A 1 75 ? -2.190 -9.016 5.377 1.00 98.25 75 ALA A O 1
ATOM 577 N N . VAL A 1 76 ? -0.331 -8.771 4.119 1.00 98.56 76 VAL A N 1
ATOM 578 C CA . VAL A 1 76 ? -0.698 -7.539 3.402 1.00 98.56 76 VAL A CA 1
ATOM 579 C C . VAL A 1 76 ? -0.219 -7.641 1.959 1.00 98.56 76 VAL A C 1
ATOM 581 O O . VAL A 1 76 ? 0.748 -8.353 1.685 1.00 98.56 76 VAL A O 1
ATOM 584 N N . PHE A 1 77 ? -0.859 -6.931 1.035 1.00 98.25 77 PHE A N 1
ATOM 585 C CA . PHE A 1 77 ? -0.469 -6.945 -0.373 1.00 98.25 77 PHE A CA 1
ATOM 586 C C . PHE A 1 77 ? -0.755 -5.611 -1.064 1.00 98.25 77 PHE A C 1
ATOM 588 O O . PHE A 1 77 ? -1.523 -4.794 -0.558 1.00 98.25 77 PHE A O 1
ATOM 595 N N . SER A 1 78 ? -0.149 -5.427 -2.234 1.00 97.69 78 SER A N 1
ATOM 596 C CA . SER A 1 78 ? -0.568 -4.452 -3.242 1.00 97.69 78 SER A CA 1
ATOM 597 C C . SER A 1 78 ? -0.652 -5.122 -4.610 1.00 97.69 78 SER A C 1
ATOM 599 O O . SER A 1 78 ? 0.121 -6.037 -4.918 1.00 97.69 78 SER A O 1
ATOM 601 N N . ASP A 1 79 ? -1.582 -4.655 -5.435 1.00 96.00 79 ASP A N 1
ATOM 602 C CA . ASP A 1 79 ? -1.701 -5.065 -6.830 1.00 96.00 79 ASP A CA 1
ATOM 603 C C . ASP A 1 79 ? -0.970 -4.040 -7.696 1.00 96.00 79 ASP A C 1
ATOM 605 O O . ASP A 1 79 ? -1.308 -2.860 -7.699 1.00 96.00 79 ASP A O 1
ATOM 609 N N . ASN A 1 80 ? 0.043 -4.471 -8.442 1.00 95.75 80 ASN A N 1
ATOM 610 C CA . ASN A 1 80 ? 0.916 -3.578 -9.193 1.00 95.75 80 ASN A CA 1
ATOM 611 C C . ASN A 1 80 ? 0.987 -3.973 -10.666 1.00 95.75 80 ASN A C 1
ATOM 613 O O . ASN A 1 80 ? 1.095 -5.152 -11.007 1.00 95.75 80 ASN A O 1
ATOM 617 N N . LEU A 1 81 ? 1.019 -2.978 -11.541 1.00 95.00 81 LEU A N 1
ATOM 618 C CA . LEU A 1 81 ? 1.333 -3.136 -12.951 1.00 95.00 81 LEU A CA 1
ATOM 619 C C . LEU A 1 81 ? 2.849 -3.135 -13.122 1.00 95.00 81 LEU A C 1
ATOM 621 O O . LEU A 1 81 ? 3.521 -2.210 -12.674 1.00 95.00 81 LEU A O 1
ATOM 625 N N . PHE A 1 82 ? 3.399 -4.143 -13.795 1.00 94.31 82 PHE A N 1
ATOM 626 C CA . PHE A 1 82 ? 4.795 -4.139 -14.238 1.00 94.31 82 PHE A CA 1
ATOM 627 C C . PHE A 1 82 ? 5.049 -5.181 -15.332 1.00 94.31 82 PHE A C 1
ATOM 629 O O . PHE A 1 82 ? 4.228 -6.054 -15.619 1.00 94.31 82 PHE A O 1
ATOM 636 N N . ASN A 1 83 ? 6.222 -5.102 -15.966 1.00 89.44 83 ASN A N 1
ATOM 637 C CA . ASN A 1 83 ? 6.672 -6.083 -16.951 1.00 89.44 83 ASN A CA 1
ATOM 638 C C . ASN A 1 83 ? 7.749 -6.991 -16.344 1.00 89.44 83 ASN A C 1
ATOM 640 O O . ASN A 1 83 ? 8.858 -6.536 -16.087 1.00 89.44 83 ASN A O 1
ATOM 644 N N . VAL A 1 84 ? 7.464 -8.286 -16.199 1.00 74.12 84 VAL A N 1
ATOM 645 C CA . VAL A 1 84 ? 8.412 -9.290 -15.668 1.00 74.12 84 VAL A CA 1
ATOM 646 C C . VAL A 1 84 ? 9.690 -9.462 -16.497 1.00 74.12 84 VAL A C 1
ATOM 648 O O . VAL A 1 84 ? 10.697 -9.935 -15.981 1.00 74.12 84 VAL A O 1
ATOM 651 N N . GLY A 1 85 ? 9.687 -9.061 -17.773 1.00 75.62 85 GLY A N 1
ATOM 652 C CA . GLY A 1 85 ? 10.901 -9.007 -18.595 1.00 75.62 85 GLY A CA 1
ATOM 653 C C . GLY A 1 85 ? 11.787 -7.788 -18.312 1.00 75.62 85 GLY A C 1
ATOM 654 O O . GLY A 1 85 ? 12.942 -7.768 -18.728 1.00 75.62 85 GLY A O 1
ATOM 655 N N . GLY A 1 86 ? 11.254 -6.776 -17.622 1.00 76.00 86 GLY A N 1
ATOM 656 C CA . GLY A 1 86 ? 11.920 -5.505 -17.334 1.00 76.00 86 GLY A CA 1
ATOM 657 C C . GLY A 1 86 ? 11.968 -5.130 -15.853 1.00 76.00 86 GLY A C 1
ATOM 658 O O . GLY A 1 86 ? 12.587 -4.128 -15.530 1.00 76.00 86 GLY A O 1
ATOM 659 N N . PHE A 1 87 ? 11.351 -5.905 -14.963 1.00 85.25 87 PHE A N 1
ATOM 660 C CA . PHE A 1 87 ? 11.323 -5.683 -13.522 1.00 85.25 87 PHE A CA 1
ATOM 661 C C . PHE A 1 87 ? 11.267 -7.030 -12.798 1.00 85.25 87 PHE A C 1
ATOM 663 O O . PHE A 1 87 ? 10.483 -7.911 -13.152 1.00 85.25 87 PHE A O 1
ATOM 670 N N . ASN A 1 88 ? 12.113 -7.183 -11.783 1.00 89.88 88 ASN A N 1
ATOM 671 C CA . ASN A 1 88 ? 12.144 -8.356 -10.920 1.00 89.88 88 ASN A CA 1
ATOM 672 C C . ASN A 1 88 ? 11.959 -7.901 -9.472 1.00 89.88 88 ASN A C 1
ATOM 674 O O . ASN A 1 88 ? 12.756 -7.105 -8.971 1.00 89.88 88 ASN A O 1
ATOM 678 N N . VAL A 1 89 ? 10.920 -8.420 -8.819 1.00 95.94 89 VAL A N 1
ATOM 679 C CA . VAL A 1 89 ? 10.655 -8.192 -7.399 1.00 95.94 89 VAL A CA 1
ATOM 680 C C . VAL A 1 89 ? 11.652 -9.006 -6.573 1.00 95.94 89 VAL A C 1
ATOM 682 O O . VAL A 1 89 ? 11.583 -10.230 -6.496 1.00 95.94 89 VAL A O 1
ATOM 685 N N . THR A 1 90 ? 12.571 -8.304 -5.926 1.00 96.94 90 THR A N 1
ATOM 686 C CA . THR A 1 90 ? 13.597 -8.862 -5.030 1.00 96.94 90 THR A CA 1
ATOM 687 C C . THR A 1 90 ? 13.233 -8.740 -3.549 1.00 96.94 90 THR A C 1
ATOM 689 O O . THR A 1 90 ? 13.922 -9.283 -2.687 1.00 96.94 90 THR A O 1
ATOM 692 N N . GLY A 1 91 ? 12.160 -8.014 -3.247 1.00 98.19 91 GLY A N 1
ATOM 693 C CA . GLY A 1 91 ? 11.662 -7.790 -1.901 1.00 98.19 91 GLY A CA 1
ATOM 694 C C . GLY A 1 91 ? 10.370 -6.982 -1.908 1.00 98.19 91 GLY A C 1
ATOM 695 O O . GLY A 1 91 ? 9.878 -6.596 -2.967 1.00 98.19 91 GLY A O 1
ATOM 696 N N . ALA A 1 92 ? 9.832 -6.712 -0.728 1.00 98.69 92 ALA A N 1
ATOM 697 C CA . ALA A 1 92 ? 8.736 -5.772 -0.533 1.00 98.69 92 ALA A CA 1
ATOM 698 C C . ALA A 1 92 ? 8.885 -5.094 0.829 1.00 98.69 92 ALA A C 1
ATOM 700 O O . ALA A 1 92 ? 9.203 -5.761 1.819 1.00 98.69 92 ALA A O 1
ATOM 701 N N . ASP A 1 93 ? 8.638 -3.791 0.873 1.00 98.62 93 ASP A N 1
ATOM 702 C CA . ASP A 1 93 ? 8.428 -3.055 2.117 1.00 98.62 93 ASP A CA 1
ATOM 703 C C . ASP A 1 93 ? 6.933 -2.854 2.330 1.00 98.62 93 ASP A C 1
ATOM 705 O O . ASP A 1 93 ? 6.170 -2.791 1.368 1.00 98.62 93 ASP A O 1
ATOM 709 N N . TRP A 1 94 ? 6.504 -2.749 3.578 1.00 98.81 94 TRP A N 1
ATOM 710 C CA . TRP A 1 94 ? 5.122 -2.426 3.896 1.00 98.81 94 TRP A CA 1
ATOM 711 C C . TRP A 1 94 ? 5.032 -1.573 5.151 1.00 98.81 94 TRP A C 1
ATOM 713 O O . TRP A 1 94 ? 5.855 -1.684 6.066 1.00 98.81 94 TRP A O 1
ATOM 723 N N . GLU A 1 95 ? 3.999 -0.742 5.199 1.00 98.81 95 GLU A N 1
ATOM 724 C CA . GLU A 1 95 ? 3.697 0.133 6.323 1.00 98.81 95 GLU A CA 1
ATOM 725 C C . GLU A 1 95 ? 2.189 0.193 6.558 1.00 98.81 95 GLU A C 1
ATOM 727 O O . GLU A 1 95 ? 1.402 0.231 5.616 1.00 98.81 95 GLU A O 1
ATOM 732 N N . ILE A 1 96 ? 1.797 0.245 7.828 1.00 98.88 96 ILE A N 1
ATOM 733 C CA . ILE A 1 96 ? 0.443 0.568 8.272 1.00 98.88 96 ILE A CA 1
ATOM 734 C C . ILE A 1 96 ? 0.541 1.817 9.139 1.00 98.88 96 ILE A C 1
ATOM 736 O O . ILE A 1 96 ? 1.320 1.861 10.098 1.00 98.88 96 ILE A O 1
ATOM 740 N N . ARG A 1 97 ? -0.244 2.836 8.802 1.00 98.88 97 ARG A N 1
ATOM 741 C CA . ARG A 1 97 ? -0.238 4.156 9.441 1.00 98.88 97 ARG A CA 1
ATOM 742 C C . ARG A 1 97 ? -1.636 4.577 9.872 1.00 98.88 97 ARG A C 1
ATOM 744 O O . ARG A 1 97 ? -2.613 4.001 9.416 1.00 98.88 97 ARG A O 1
ATOM 751 N N . THR A 1 98 ? -1.731 5.595 10.719 1.00 98.62 98 THR A N 1
ATOM 752 C CA . THR A 1 98 ? -2.991 6.276 11.076 1.00 98.62 98 THR A CA 1
ATOM 753 C C . THR A 1 98 ? -2.835 7.784 10.985 1.00 98.62 98 THR A C 1
ATOM 755 O O . THR A 1 98 ? -1.754 8.311 11.254 1.00 98.62 98 THR A O 1
ATOM 758 N N . GLY A 1 99 ? -3.922 8.492 10.681 1.00 98.12 99 GLY A N 1
ATOM 759 C CA . GLY A 1 99 ? -3.929 9.958 10.620 1.00 98.12 99 GLY A CA 1
ATOM 760 C C . GLY A 1 99 ? -3.090 10.533 9.476 1.00 98.12 99 GLY A C 1
ATOM 761 O O . GLY A 1 99 ? -2.534 11.625 9.618 1.00 98.12 99 GLY A O 1
ATOM 762 N N . VAL A 1 100 ? -2.955 9.786 8.377 1.00 98.62 100 VAL A N 1
ATOM 763 C CA . VAL A 1 100 ? -2.333 10.290 7.148 1.00 98.62 100 VAL A CA 1
ATOM 764 C C . VAL A 1 100 ? -3.238 11.370 6.552 1.00 98.62 100 VAL A C 1
ATOM 766 O O . VAL A 1 100 ? -4.461 11.284 6.625 1.00 98.62 100 VAL A O 1
ATOM 769 N N . SER A 1 101 ? -2.637 12.442 6.047 1.00 97.94 101 SER A N 1
ATOM 770 C CA . SER A 1 101 ? -3.330 13.554 5.384 1.00 97.94 101 SER A CA 1
ATOM 771 C C . SER A 1 101 ? -2.354 14.321 4.487 1.00 97.94 101 SER A C 1
ATOM 773 O O . SER A 1 101 ? -1.154 14.055 4.523 1.00 97.94 101 SER A O 1
ATOM 775 N N . GLU A 1 102 ? -2.853 15.283 3.702 1.00 97.69 102 GLU A N 1
ATOM 776 C CA . GLU A 1 102 ? -2.027 16.110 2.809 1.00 97.69 102 GLU A CA 1
ATOM 777 C C . GLU A 1 102 ? -0.828 16.719 3.559 1.00 97.69 102 GLU A C 1
ATOM 779 O O . GLU A 1 102 ? -1.000 17.461 4.532 1.00 97.69 102 GLU A O 1
ATOM 784 N N . GLY A 1 103 ? 0.394 16.399 3.128 1.00 97.94 103 GLY A N 1
ATOM 785 C CA . GLY A 1 103 ? 1.614 16.896 3.768 1.00 97.94 103 GLY A CA 1
ATOM 786 C C . GLY A 1 103 ? 1.896 16.307 5.155 1.00 97.94 103 GLY A C 1
ATOM 787 O O . GLY A 1 103 ? 2.716 16.857 5.895 1.00 97.94 103 GLY A O 1
ATOM 788 N N . ASN A 1 104 ? 1.228 15.220 5.547 1.00 98.44 104 ASN A N 1
ATOM 789 C CA . ASN A 1 104 ? 1.340 14.621 6.870 1.00 98.44 104 ASN A CA 1
ATOM 790 C C . ASN A 1 104 ? 1.366 13.087 6.805 1.00 98.44 104 ASN A C 1
ATOM 792 O O . ASN A 1 104 ? 0.374 12.425 6.509 1.00 98.44 104 ASN A O 1
ATOM 796 N N . ALA A 1 105 ? 2.504 12.521 7.204 1.00 97.94 105 ALA A N 1
ATOM 797 C CA . ALA A 1 105 ? 2.744 11.082 7.241 1.00 97.94 105 ALA A CA 1
ATOM 798 C C . ALA A 1 105 ? 1.934 10.319 8.304 1.00 97.94 105 ALA A C 1
ATOM 800 O O . ALA A 1 105 ? 2.018 9.089 8.372 1.00 97.94 105 ALA A O 1
ATOM 801 N N . GLY A 1 106 ? 1.228 11.025 9.189 1.00 98.44 106 GLY A N 1
ATOM 802 C CA . GLY A 1 106 ? 0.526 10.421 10.310 1.00 98.44 106 GLY A CA 1
ATOM 803 C C . GLY A 1 106 ? 1.469 9.700 11.280 1.00 98.44 106 GLY A C 1
ATOM 804 O O . GLY A 1 106 ? 2.654 10.016 11.408 1.00 98.44 106 GLY A O 1
ATOM 805 N N . THR A 1 107 ? 0.930 8.706 11.978 1.00 98.62 107 THR A N 1
ATOM 806 C CA . THR A 1 107 ? 1.667 7.851 12.913 1.00 98.62 107 THR A CA 1
ATOM 807 C C . THR A 1 107 ? 1.920 6.489 12.287 1.00 98.62 107 THR A C 1
ATOM 809 O O . THR A 1 107 ? 0.993 5.860 11.786 1.00 98.62 107 THR A O 1
ATOM 812 N N . LEU A 1 108 ? 3.163 6.010 12.352 1.00 98.75 108 LEU A N 1
ATOM 813 C CA . LEU A 1 108 ? 3.497 4.642 11.968 1.00 98.75 108 LEU A CA 1
ATOM 814 C C . LEU A 1 108 ? 3.018 3.661 13.043 1.00 98.75 108 LEU A C 1
ATOM 816 O O . LEU A 1 108 ? 3.443 3.751 14.194 1.00 98.75 108 LEU A O 1
ATOM 820 N N . VAL A 1 109 ? 2.157 2.722 12.659 1.00 98.69 109 VAL A N 1
ATOM 821 C CA . VAL A 1 109 ? 1.594 1.697 13.550 1.00 98.69 109 VAL A CA 1
ATOM 822 C C . VAL A 1 109 ? 2.391 0.404 13.457 1.00 98.69 109 VAL A C 1
ATOM 824 O O . VAL A 1 109 ? 2.758 -0.179 14.474 1.00 98.69 109 VAL A O 1
ATOM 827 N N . ALA A 1 110 ? 2.673 -0.042 12.236 1.00 98.75 110 ALA A N 1
ATOM 828 C CA . ALA A 1 110 ? 3.448 -1.244 11.969 1.00 98.75 110 ALA A CA 1
ATOM 829 C C . ALA A 1 110 ? 4.182 -1.110 10.633 1.00 98.75 110 ALA A C 1
ATOM 831 O O . ALA A 1 110 ? 3.742 -0.381 9.748 1.00 98.75 110 ALA A O 1
ATOM 832 N N . SER A 1 111 ? 5.312 -1.795 10.492 1.00 98.75 111 SER A N 1
ATOM 833 C CA . SER A 1 111 ? 6.051 -1.862 9.231 1.00 98.75 111 SER A CA 1
ATOM 834 C C . SER A 1 111 ? 6.946 -3.088 9.181 1.00 98.75 111 SER A C 1
ATOM 836 O O . SER A 1 111 ? 7.217 -3.727 10.205 1.00 98.75 111 SER A O 1
ATOM 838 N N . GLY A 1 112 ? 7.446 -3.386 7.990 1.00 98.44 112 GLY A N 1
ATOM 839 C CA . GLY A 1 112 ? 8.489 -4.373 7.803 1.00 98.44 112 GLY A CA 1
ATOM 840 C C . GLY A 1 112 ? 8.988 -4.440 6.368 1.00 98.44 112 GLY A C 1
ATOM 841 O O . GLY A 1 112 ? 8.472 -3.785 5.467 1.00 98.44 112 GLY A O 1
ATOM 842 N N . THR A 1 113 ? 9.984 -5.296 6.176 1.00 98.19 113 THR A N 1
ATOM 843 C CA . THR A 1 113 ? 10.557 -5.625 4.871 1.00 98.19 113 THR A CA 1
ATOM 844 C C . THR A 1 113 ? 10.679 -7.138 4.761 1.00 98.19 113 THR A C 1
ATOM 846 O O . THR A 1 113 ? 11.022 -7.813 5.734 1.00 98.19 113 THR A O 1
ATOM 849 N N . THR A 1 114 ? 10.444 -7.678 3.569 1.00 98.00 114 THR A N 1
ATOM 850 C CA . THR A 1 114 ? 10.757 -9.066 3.213 1.00 98.00 114 THR A CA 1
ATOM 851 C C . THR A 1 114 ? 11.626 -9.109 1.960 1.00 98.00 114 THR A C 1
ATOM 853 O O . THR A 1 114 ? 11.480 -8.277 1.068 1.00 98.00 114 THR A O 1
ATOM 856 N N . SER A 1 115 ? 12.524 -10.089 1.875 1.00 97.31 115 SER A N 1
ATOM 857 C CA . SER A 1 115 ? 13.272 -10.417 0.652 1.00 97.31 115 SER A CA 1
ATOM 858 C C . SER A 1 115 ? 12.603 -11.515 -0.181 1.00 97.31 115 SER A C 1
ATOM 860 O O . SER A 1 115 ? 13.117 -11.895 -1.228 1.00 97.31 115 SER A O 1
ATOM 862 N N . LEU A 1 116 ? 11.484 -12.067 0.296 1.00 95.19 116 LEU A N 1
ATOM 863 C CA . LEU A 1 116 ? 10.770 -13.178 -0.333 1.00 95.19 116 LEU A CA 1
ATOM 864 C C . LEU A 1 116 ? 9.252 -12.915 -0.331 1.00 95.19 116 LEU A C 1
ATOM 866 O O . LEU A 1 116 ? 8.512 -13.667 0.308 1.00 95.19 116 LEU A O 1
ATOM 870 N N . PRO A 1 117 ? 8.763 -11.836 -0.971 1.00 97.62 117 PRO A N 1
ATOM 871 C CA . PRO A 1 117 ? 7.329 -11.660 -1.153 1.00 97.62 117 PRO A CA 1
ATOM 872 C C . PRO A 1 117 ? 6.784 -12.727 -2.107 1.00 97.62 117 PRO A C 1
ATOM 874 O O . PRO A 1 117 ? 7.490 -13.221 -2.993 1.00 97.62 117 PRO A O 1
ATOM 877 N N . ILE A 1 118 ? 5.510 -13.066 -1.950 1.00 96.94 118 ILE A N 1
ATOM 878 C CA . ILE A 1 118 ? 4.796 -13.886 -2.926 1.00 96.94 118 ILE A CA 1
ATOM 879 C C . ILE A 1 118 ? 4.358 -12.960 -4.058 1.00 96.94 118 ILE A C 1
ATOM 881 O O . ILE A 1 118 ? 3.708 -11.948 -3.815 1.00 96.94 118 ILE A O 1
ATOM 885 N N . VAL A 1 119 ? 4.717 -13.303 -5.294 1.00 95.69 119 VAL A N 1
ATOM 886 C CA . VAL A 1 119 ? 4.331 -12.541 -6.488 1.00 95.69 119 VAL A CA 1
ATOM 887 C C . VAL A 1 119 ? 3.472 -13.424 -7.374 1.00 95.69 119 VAL A C 1
ATOM 889 O O . VAL A 1 119 ? 3.909 -14.498 -7.794 1.00 95.69 119 VAL A O 1
ATOM 892 N N . SER A 1 120 ? 2.246 -12.992 -7.658 1.00 93.81 120 SER A N 1
ATOM 893 C CA . SER A 1 120 ? 1.287 -13.790 -8.426 1.00 93.81 120 SER A CA 1
ATOM 894 C C . SER A 1 120 ? 0.539 -12.956 -9.456 1.00 93.81 120 SER A C 1
ATOM 896 O O . SER A 1 120 ? 0.224 -11.795 -9.227 1.00 93.81 120 SER A O 1
ATOM 898 N N . LEU A 1 121 ? 0.273 -13.556 -10.616 1.00 92.31 121 LEU A N 1
ATOM 899 C CA . LEU A 1 121 ? -0.546 -12.944 -11.658 1.00 92.31 121 LEU A CA 1
ATOM 900 C C . LEU A 1 121 ? -1.990 -12.833 -11.188 1.00 92.31 121 LEU A C 1
ATOM 902 O O . LEU A 1 121 ? -2.590 -13.833 -10.793 1.00 92.31 121 LEU A O 1
ATOM 906 N N . THR A 1 122 ? -2.576 -11.650 -11.326 1.00 91.56 122 THR A N 1
ATOM 907 C CA . THR A 1 122 ? -3.971 -11.433 -10.927 1.00 91.56 122 THR A CA 1
ATOM 908 C C . THR A 1 122 ? -4.960 -11.791 -12.045 1.00 91.56 122 THR A C 1
ATOM 910 O O . THR A 1 122 ? -6.166 -11.895 -11.821 1.00 91.56 122 THR A O 1
ATOM 913 N N . GLY A 1 123 ? -4.455 -11.946 -13.276 1.00 88.88 123 GLY A N 1
ATOM 914 C CA . GLY A 1 123 ? -5.253 -12.137 -14.488 1.00 88.88 123 GLY A CA 1
ATOM 915 C C . GLY A 1 123 ? -5.821 -10.841 -15.082 1.00 88.88 123 GLY A C 1
ATOM 916 O O . GLY A 1 123 ? -6.504 -10.907 -16.104 1.00 88.88 123 GLY A O 1
ATOM 917 N N . ARG A 1 124 ? -5.536 -9.667 -14.496 1.00 88.69 124 ARG A N 1
ATOM 918 C CA . ARG A 1 124 ? -5.889 -8.348 -15.055 1.00 88.69 124 ARG A CA 1
ATOM 919 C C . ARG A 1 124 ? -4.665 -7.651 -15.634 1.00 88.69 124 ARG A C 1
ATOM 921 O O . ARG A 1 124 ? -3.539 -7.891 -15.220 1.00 88.69 124 ARG A O 1
ATOM 928 N N . GLY A 1 125 ? -4.890 -6.795 -16.618 1.00 85.81 125 GLY A N 1
ATOM 929 C CA . GLY A 1 125 ? -3.834 -6.035 -17.269 1.00 85.81 125 GLY A CA 1
ATOM 930 C C . GLY A 1 125 ? -4.342 -5.339 -18.522 1.00 85.81 125 GLY A C 1
ATOM 931 O O . GLY A 1 125 ? -5.431 -5.645 -19.017 1.00 85.81 125 GLY A O 1
ATOM 932 N N . HIS A 1 126 ? -3.542 -4.404 -19.014 1.00 81.81 126 HIS A N 1
ATOM 933 C CA . HIS A 1 126 ? -3.731 -3.751 -20.305 1.00 81.81 126 HIS A CA 1
ATOM 934 C C . HIS A 1 126 ? -2.414 -3.830 -21.091 1.00 81.81 126 HIS A C 1
ATOM 936 O O . HIS A 1 126 ? -2.076 -4.891 -21.608 1.00 81.81 126 HIS A O 1
ATOM 942 N N . GLU A 1 127 ? -1.636 -2.749 -21.129 1.00 85.75 127 GLU A N 1
ATOM 943 C CA . GLU A 1 127 ? -0.280 -2.730 -21.704 1.00 85.75 127 GLU A CA 1
ATOM 944 C C . GLU A 1 127 ? 0.737 -3.429 -20.800 1.00 85.75 127 GLU A C 1
ATOM 946 O O . GLU A 1 127 ? 1.682 -4.066 -21.267 1.00 85.75 127 GLU A O 1
ATOM 951 N N . LEU A 1 128 ? 0.506 -3.328 -19.494 1.00 90.31 128 LEU A N 1
ATOM 952 C CA . LEU A 1 128 ? 1.218 -4.052 -18.461 1.00 90.31 128 LEU A CA 1
ATOM 953 C C . LEU A 1 128 ? 0.282 -5.066 -17.823 1.00 90.31 128 LEU A C 1
ATOM 955 O O . LEU A 1 128 ? -0.938 -4.885 -17.770 1.00 90.31 128 LEU A O 1
ATOM 959 N N . GLN A 1 129 ? 0.885 -6.138 -17.334 1.00 91.81 129 GLN A N 1
ATOM 960 C CA . GLN A 1 129 ? 0.183 -7.155 -16.581 1.00 91.81 129 GLN A CA 1
ATOM 961 C C . GLN A 1 129 ? 0.193 -6.764 -15.104 1.00 91.81 129 GLN A C 1
ATOM 963 O O . GLN A 1 129 ? 1.198 -6.266 -14.596 1.00 91.81 129 GLN A O 1
ATOM 968 N N . GLU A 1 130 ? -0.925 -6.996 -14.429 1.00 93.81 130 GLU A N 1
ATOM 969 C CA . GLU A 1 130 ? -1.046 -6.775 -12.999 1.00 93.81 130 GLU A CA 1
ATOM 970 C C . GLU A 1 130 ? -0.629 -8.026 -12.214 1.00 93.81 130 GLU A C 1
ATOM 972 O O . GLU A 1 130 ? -0.999 -9.165 -12.542 1.00 93.81 130 GLU A O 1
ATOM 977 N N . TYR A 1 131 ? 0.144 -7.790 -11.162 1.00 94.75 131 TYR A N 1
ATOM 978 C CA . TYR A 1 131 ? 0.629 -8.785 -10.227 1.00 94.75 131 TYR A CA 1
ATOM 979 C C . TYR A 1 131 ? 0.338 -8.347 -8.798 1.00 94.75 131 TYR A C 1
ATOM 981 O O . TYR A 1 131 ? 0.617 -7.213 -8.416 1.00 94.75 131 TYR A O 1
ATOM 989 N N . MET A 1 132 ? -0.120 -9.286 -7.984 1.00 96.19 132 MET A N 1
ATOM 990 C CA . MET A 1 132 ? -0.193 -9.114 -6.543 1.00 96.19 132 MET A CA 1
ATOM 991 C C . MET A 1 132 ? 1.190 -9.370 -5.948 1.00 96.19 132 MET A C 1
ATOM 993 O O . MET A 1 132 ? 1.792 -10.414 -6.221 1.00 96.19 132 MET A O 1
ATOM 997 N N . VAL A 1 133 ? 1.673 -8.440 -5.126 1.00 97.62 133 VAL A N 1
ATOM 998 C CA . VAL A 1 133 ? 2.884 -8.581 -4.312 1.00 97.62 133 VAL A CA 1
ATOM 999 C C . VAL A 1 133 ? 2.462 -8.658 -2.850 1.00 97.62 133 VAL A C 1
ATOM 1001 O O . VAL A 1 133 ? 2.019 -7.670 -2.271 1.00 97.62 133 VAL A O 1
ATOM 1004 N N . GLU A 1 134 ? 2.584 -9.843 -2.260 1.00 98.00 134 GLU A N 1
ATOM 1005 C CA . GLU A 1 134 ? 2.070 -10.167 -0.930 1.00 98.00 134 GLU A CA 1
ATOM 1006 C C . GLU A 1 134 ? 3.203 -10.445 0.067 1.00 98.00 134 GLU A C 1
ATOM 1008 O O . GLU A 1 134 ? 4.158 -11.182 -0.206 1.00 98.00 134 GLU A O 1
ATOM 1013 N N . VAL A 1 135 ? 3.067 -9.880 1.265 1.00 98.56 135 VAL A N 1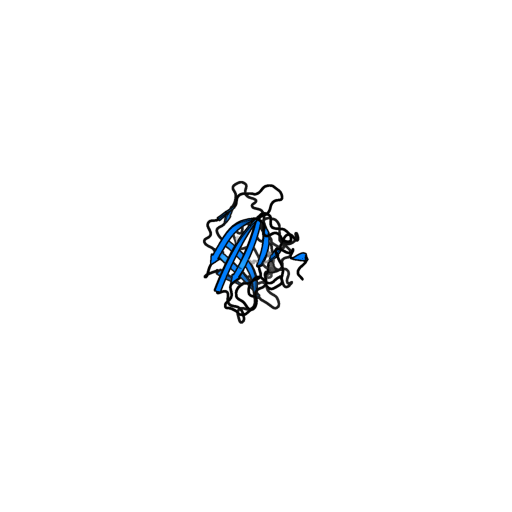
ATOM 1014 C CA . VAL A 1 135 ? 3.926 -10.128 2.422 1.00 98.56 135 VAL A CA 1
ATOM 1015 C C . VAL A 1 135 ? 3.141 -10.930 3.450 1.00 98.56 135 VAL A C 1
ATOM 1017 O O . VAL A 1 135 ? 2.202 -10.423 4.053 1.00 98.56 135 VAL A O 1
ATOM 1020 N N . THR A 1 136 ? 3.550 -12.178 3.673 1.00 97.81 136 THR A N 1
ATOM 1021 C CA . THR A 1 136 ? 2.898 -13.114 4.607 1.00 97.81 136 THR A CA 1
ATOM 1022 C C . THR A 1 136 ? 3.708 -13.335 5.887 1.00 97.81 136 THR A C 1
ATOM 1024 O O . THR A 1 136 ? 4.868 -12.935 5.977 1.00 97.81 136 THR A O 1
ATOM 1027 N N . GLY A 1 137 ? 3.132 -14.056 6.853 1.00 96.69 137 GLY A N 1
ATOM 1028 C CA . GLY A 1 137 ? 3.816 -14.435 8.095 1.00 96.69 137 GLY A CA 1
ATOM 1029 C C . GLY A 1 137 ? 3.827 -13.317 9.135 1.00 96.69 137 GLY A C 1
ATOM 1030 O O . GLY A 1 137 ? 4.669 -13.309 10.033 1.00 96.69 137 GLY A O 1
ATOM 1031 N N . LEU A 1 138 ? 2.903 -12.366 9.002 1.00 98.00 138 LEU A N 1
ATOM 1032 C CA . LEU A 1 138 ? 2.761 -11.249 9.919 1.00 98.00 138 LEU A CA 1
ATOM 1033 C C . LEU A 1 138 ? 2.065 -11.685 11.212 1.00 98.00 138 LEU A C 1
ATOM 1035 O O . LEU A 1 138 ? 1.313 -12.659 11.263 1.00 98.00 138 LEU A O 1
ATOM 1039 N N . ASN A 1 139 ? 2.332 -10.932 12.271 1.00 97.81 139 ASN A N 1
ATOM 1040 C CA . ASN A 1 139 ? 1.682 -11.067 13.567 1.00 97.81 139 ASN A CA 1
ATOM 1041 C C . ASN A 1 139 ? 1.358 -9.663 14.084 1.00 97.81 139 ASN A C 1
ATOM 1043 O O . ASN A 1 139 ? 1.964 -9.186 15.044 1.00 97.81 139 ASN A O 1
ATOM 1047 N N . VAL A 1 140 ? 0.471 -8.966 13.373 1.00 98.44 140 VAL A N 1
ATOM 1048 C CA . VAL A 1 140 ? 0.113 -7.573 13.660 1.00 98.44 140 VAL A CA 1
ATOM 1049 C C . VAL A 1 140 ? -1.311 -7.531 14.186 1.00 98.44 140 VAL A C 1
ATOM 1051 O O . VAL A 1 140 ? -2.234 -8.011 13.537 1.00 98.44 140 VAL A O 1
ATOM 1054 N N . PHE A 1 141 ? -1.499 -6.947 15.366 1.00 98.50 141 PHE A N 1
ATOM 1055 C CA . PHE A 1 141 ? -2.828 -6.682 15.899 1.00 98.50 141 PHE A CA 1
ATOM 1056 C C . PHE A 1 141 ? -3.213 -5.230 15.629 1.00 98.50 141 PHE A C 1
ATOM 1058 O O . PHE A 1 141 ? -2.482 -4.321 16.024 1.00 98.50 141 PHE A O 1
ATOM 1065 N N . LEU A 1 142 ? -4.363 -5.022 14.991 1.00 98.56 142 LEU A N 1
ATOM 1066 C CA . LEU A 1 142 ? -4.934 -3.700 14.760 1.00 98.56 142 LEU A CA 1
ATOM 1067 C C . LEU A 1 142 ? -6.247 -3.578 15.537 1.00 98.56 142 LEU A C 1
ATOM 1069 O O . LEU A 1 142 ? -7.177 -4.334 15.252 1.00 98.56 142 LEU A O 1
ATOM 1073 N N . PRO A 1 143 ? -6.358 -2.672 16.520 1.00 98.12 143 PRO A N 1
ATOM 1074 C CA . PRO A 1 143 ? -7.639 -2.400 17.156 1.00 98.12 143 PRO A CA 1
ATOM 1075 C C . PRO A 1 143 ? -8.600 -1.699 16.186 1.00 98.12 143 PRO A C 1
ATOM 1077 O O . PRO A 1 143 ? -8.188 -1.082 15.209 1.00 98.12 143 PRO A O 1
ATOM 1080 N N . MET A 1 144 ? -9.896 -1.760 16.484 1.00 97.75 144 MET A N 1
ATOM 1081 C CA . MET A 1 144 ? -10.865 -0.870 15.843 1.00 97.75 144 MET A CA 1
ATOM 1082 C C . MET A 1 144 ? -10.608 0.571 16.301 1.00 97.75 144 MET A C 1
ATOM 1084 O O . MET A 1 144 ? -10.498 0.823 17.505 1.00 97.75 144 MET A O 1
ATOM 1088 N N . LEU A 1 145 ? -10.509 1.499 15.350 1.00 97.12 145 LEU A N 1
ATOM 1089 C CA . LEU A 1 145 ? -10.364 2.928 15.627 1.00 97.12 145 LEU A CA 1
ATOM 1090 C C . LEU A 1 145 ? -11.726 3.582 15.924 1.00 97.12 145 LEU A C 1
ATOM 1092 O O . LEU A 1 145 ? -12.775 2.994 15.637 1.00 97.12 145 LEU A O 1
ATOM 1096 N N . PRO A 1 146 ? -11.741 4.790 16.518 1.00 96.06 146 PRO A N 1
ATOM 1097 C CA . PRO A 1 146 ? -12.944 5.611 16.591 1.00 96.06 146 PRO A CA 1
ATOM 1098 C C . PRO A 1 146 ? -13.578 5.850 15.214 1.00 96.06 146 PRO A C 1
ATOM 1100 O O . PRO A 1 146 ? -12.913 5.820 14.183 1.00 96.06 146 PRO A O 1
ATOM 1103 N N . ALA A 1 147 ? -14.886 6.113 15.198 1.00 93.25 147 ALA A N 1
ATOM 1104 C CA . ALA A 1 147 ? -15.610 6.355 13.953 1.00 93.25 147 ALA A CA 1
ATOM 1105 C C . ALA A 1 147 ? -15.040 7.566 13.189 1.00 93.25 147 ALA A C 1
ATOM 1107 O O . ALA A 1 147 ? -14.898 8.645 13.767 1.00 93.25 147 ALA A O 1
ATOM 1108 N N . GLY A 1 148 ? -14.779 7.385 11.891 1.00 90.06 148 GLY A N 1
ATOM 1109 C CA . GLY A 1 148 ? -14.180 8.401 11.018 1.00 90.06 148 GLY A CA 1
ATOM 1110 C C . GLY A 1 148 ? -12.650 8.463 11.071 1.00 90.06 148 GLY A C 1
ATOM 1111 O O . GLY A 1 148 ? -12.062 9.361 10.474 1.00 90.06 148 GLY A O 1
ATOM 1112 N N . GLU A 1 149 ? -12.001 7.546 11.791 1.00 96.00 149 GLU A N 1
ATOM 1113 C CA . GLU A 1 149 ? -10.554 7.358 11.739 1.00 96.00 149 GLU A CA 1
ATOM 1114 C C . GLU A 1 149 ? -10.205 6.114 10.919 1.00 96.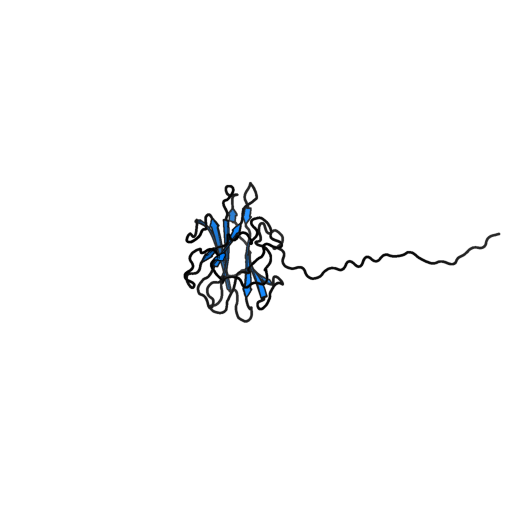00 149 GLU A C 1
ATOM 1116 O O . GLU A 1 149 ? -10.845 5.069 11.040 1.00 96.00 149 GLU A O 1
ATOM 1121 N N . HIS A 1 150 ? -9.147 6.229 10.118 1.00 97.88 150 HIS A N 1
ATOM 1122 C CA . HIS A 1 150 ? -8.728 5.198 9.176 1.00 97.88 150 HIS A CA 1
ATOM 1123 C C . HIS A 1 150 ? -7.290 4.754 9.457 1.00 97.88 150 HIS A C 1
ATOM 1125 O O . HIS A 1 150 ? -6.470 5.491 10.028 1.00 97.88 150 HIS A O 1
ATOM 1131 N N . TYR A 1 151 ? -6.983 3.537 9.031 1.00 98.75 151 TYR A N 1
ATOM 1132 C CA . TYR A 1 151 ? -5.615 3.118 8.780 1.00 98.75 151 TYR A CA 1
ATOM 1133 C C . TYR A 1 151 ? -5.263 3.375 7.320 1.00 98.75 151 TYR A C 1
ATOM 1135 O O . TYR A 1 151 ? -6.147 3.387 6.480 1.00 98.75 151 TYR A O 1
ATOM 1143 N N . TRP A 1 152 ? -3.976 3.509 7.021 1.00 98.75 152 TRP A N 1
ATOM 1144 C CA . TRP A 1 152 ? -3.442 3.563 5.663 1.00 98.75 152 TRP A CA 1
ATOM 1145 C C . TRP A 1 152 ? -2.404 2.469 5.476 1.00 98.75 152 TRP A C 1
ATOM 1147 O O . TRP A 1 152 ? -1.465 2.377 6.271 1.00 98.75 152 TRP A O 1
ATOM 1157 N N . LEU A 1 153 ? -2.565 1.659 4.436 1.00 98.75 153 LEU A N 1
ATOM 1158 C CA . LEU A 1 153 ? -1.663 0.577 4.063 1.00 98.75 153 LEU A CA 1
ATOM 1159 C C . LEU A 1 153 ? -0.843 0.976 2.836 1.00 98.75 153 LEU A C 1
ATOM 1161 O O . LEU A 1 153 ? -1.395 1.383 1.820 1.00 98.75 153 LEU A O 1
ATOM 1165 N N . ASN A 1 154 ? 0.467 0.766 2.907 1.00 98.62 154 ASN A N 1
ATOM 1166 C CA . ASN A 1 154 ? 1.333 0.687 1.738 1.00 98.62 154 ASN A CA 1
ATOM 1167 C C . ASN A 1 154 ? 2.013 -0.684 1.689 1.00 98.62 154 ASN A C 1
ATOM 1169 O O . ASN A 1 154 ? 2.473 -1.192 2.713 1.00 98.62 154 ASN A O 1
ATOM 1173 N N . VAL A 1 155 ? 2.138 -1.237 0.483 1.00 98.75 155 VAL A N 1
ATOM 1174 C CA . VAL A 1 155 ? 3.057 -2.336 0.171 1.00 98.75 155 VAL A CA 1
ATOM 1175 C C . VAL A 1 155 ? 3.820 -1.949 -1.089 1.00 98.75 155 VAL A C 1
ATOM 1177 O O . VAL A 1 155 ? 3.227 -1.834 -2.158 1.00 98.75 155 VAL A O 1
ATOM 1180 N N . THR A 1 156 ? 5.126 -1.740 -0.967 1.00 98.38 156 THR A N 1
ATOM 1181 C CA . THR A 1 156 ? 6.018 -1.261 -2.028 1.00 98.38 156 THR A CA 1
ATO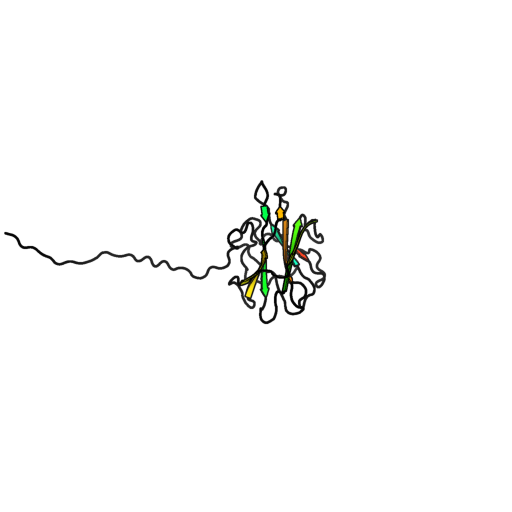M 1182 C C . THR A 1 156 ? 6.934 -2.394 -2.507 1.00 98.38 156 THR A C 1
ATOM 1184 O O . THR A 1 156 ? 7.807 -2.830 -1.749 1.00 98.38 156 THR A O 1
ATOM 1187 N N . PRO A 1 157 ? 6.797 -2.873 -3.756 1.00 97.94 157 PRO A N 1
ATOM 1188 C CA . PRO A 1 157 ? 7.743 -3.806 -4.360 1.00 97.94 157 PRO A CA 1
ATOM 1189 C C . PRO A 1 157 ? 9.169 -3.238 -4.427 1.00 97.94 157 PRO A C 1
ATOM 1191 O O . PRO A 1 157 ? 9.389 -2.086 -4.803 1.00 97.94 157 PRO A O 1
ATOM 1194 N N . VAL A 1 158 ? 10.163 -4.066 -4.106 1.00 98.19 158 VAL A N 1
ATOM 1195 C CA . VAL A 1 158 ? 11.590 -3.715 -4.149 1.00 98.19 158 VAL A CA 1
ATOM 1196 C C . VAL A 1 158 ? 12.247 -4.388 -5.348 1.00 98.19 158 VAL A C 1
ATOM 1198 O O . VAL A 1 158 ? 12.271 -5.616 -5.444 1.00 98.19 158 VAL A O 1
ATOM 1201 N N . GLY A 1 159 ? 12.815 -3.599 -6.255 1.00 96.00 159 GLY A N 1
ATOM 1202 C CA . GLY A 1 159 ? 13.503 -4.083 -7.449 1.00 96.00 159 GLY A CA 1
ATOM 1203 C C . GLY A 1 159 ? 15.007 -4.286 -7.293 1.00 96.00 159 GLY A C 1
ATOM 1204 O O . GLY A 1 159 ? 15.574 -4.201 -6.204 1.00 96.00 159 GLY A O 1
ATOM 1205 N N . GLY A 1 160 ? 15.659 -4.536 -8.433 1.00 93.75 160 GLY A N 1
ATOM 1206 C CA . GLY A 1 160 ? 17.108 -4.736 -8.565 1.00 93.75 160 GLY A CA 1
ATOM 1207 C C . GLY A 1 160 ? 17.879 -3.563 -9.190 1.00 93.75 160 GLY A C 1
ATOM 1208 O O . GLY A 1 160 ? 18.967 -3.778 -9.716 1.00 93.75 160 GLY A O 1
ATOM 1209 N N . GLY A 1 161 ? 17.319 -2.352 -9.183 1.00 94.69 161 GLY A N 1
ATOM 1210 C CA . GLY A 1 161 ? 17.909 -1.129 -9.750 1.00 94.69 161 GLY A CA 1
ATOM 1211 C C . GLY A 1 161 ? 17.492 -0.817 -11.192 1.00 94.69 161 GLY A C 1
ATOM 1212 O O . GLY A 1 161 ? 18.123 0.002 -11.855 1.00 94.69 161 GLY A O 1
ATOM 1213 N N . TYR A 1 162 ? 16.463 -1.490 -11.706 1.00 93.38 162 TYR A N 1
ATOM 1214 C CA . TYR A 1 162 ? 15.928 -1.301 -13.055 1.00 93.38 162 TYR A CA 1
ATOM 1215 C C . TYR A 1 162 ? 14.430 -1.616 -13.087 1.00 93.38 162 TYR A C 1
ATOM 1217 O O . TYR A 1 162 ? 13.910 -2.263 -12.174 1.00 93.38 162 TYR A O 1
ATOM 1225 N N . GLY A 1 163 ? 13.763 -1.184 -14.156 1.00 94.50 163 GLY A N 1
ATOM 1226 C CA . GLY A 1 163 ? 12.333 -1.403 -14.340 1.00 94.50 163 GLY A CA 1
ATOM 1227 C C . GLY A 1 163 ? 11.479 -0.394 -13.594 1.00 94.50 163 GLY A C 1
ATOM 1228 O O . GLY A 1 163 ? 12.004 0.548 -13.002 1.00 94.50 163 GLY A O 1
ATOM 1229 N N . TYR A 1 164 ? 10.171 -0.622 -13.658 1.00 95.06 164 TYR A N 1
ATOM 1230 C CA . TYR A 1 164 ? 9.164 0.211 -13.019 1.00 95.06 164 TYR A CA 1
ATOM 1231 C C . TYR A 1 164 ? 8.024 -0.649 -12.471 1.00 95.06 164 TYR A C 1
ATOM 1233 O O . TYR A 1 164 ? 7.715 -1.699 -13.049 1.00 95.06 164 TYR A O 1
ATOM 1241 N N . SER A 1 165 ? 7.396 -0.184 -11.396 1.00 95.88 165 SER A N 1
ATOM 1242 C CA . SER A 1 165 ? 6.169 -0.743 -10.830 1.00 95.88 165 SER A CA 1
ATOM 1243 C C . SER A 1 165 ? 5.202 0.378 -10.458 1.00 95.88 165 SER A C 1
ATOM 1245 O O . SER A 1 165 ? 5.595 1.385 -9.868 1.00 95.88 165 SER A O 1
ATOM 1247 N N . TRP A 1 166 ? 3.929 0.189 -10.797 1.00 95.81 166 TRP A N 1
ATOM 1248 C CA . TRP A 1 166 ? 2.853 1.145 -10.541 1.00 95.81 166 TRP A CA 1
ATOM 1249 C C . TRP A 1 166 ? 1.752 0.470 -9.727 1.00 95.81 166 TRP A C 1
ATOM 1251 O O . TRP A 1 166 ? 1.319 -0.614 -10.112 1.00 95.81 166 TRP A O 1
ATOM 1261 N N . ASN A 1 167 ? 1.286 1.085 -8.636 1.00 96.00 167 ASN A N 1
ATOM 1262 C CA . ASN A 1 167 ? 0.110 0.590 -7.913 1.00 96.00 167 ASN A CA 1
ATOM 1263 C C . ASN A 1 167 ? -1.098 0.660 -8.850 1.00 96.00 167 ASN A C 1
ATOM 1265 O O . ASN A 1 167 ? -1.213 1.597 -9.637 1.00 96.00 167 ASN A O 1
ATOM 1269 N N . SER A 1 168 ? -1.976 -0.329 -8.803 1.00 93.94 168 SER A N 1
ATOM 1270 C CA . SER A 1 168 ? -3.087 -0.418 -9.750 1.00 93.94 168 SER A CA 1
ATOM 1271 C C . SER A 1 168 ? -4.216 0.512 -9.336 1.00 93.94 168 SER A C 1
ATOM 1273 O O . SER A 1 168 ? -4.680 0.455 -8.200 1.00 93.94 168 SER A O 1
ATOM 1275 N N . ASP A 1 169 ? -4.671 1.355 -10.262 1.00 91.69 169 ASP A N 1
ATOM 1276 C CA . ASP A 1 169 ? -5.801 2.245 -10.005 1.00 91.69 169 ASP A CA 1
ATOM 1277 C C . ASP A 1 169 ? -7.115 1.456 -9.986 1.00 91.69 169 ASP A C 1
ATOM 1279 O O . ASP A 1 169 ? -7.324 0.542 -10.791 1.00 91.69 169 ASP A O 1
ATOM 1283 N N . THR A 1 170 ? -8.018 1.782 -9.068 1.00 92.12 170 THR A N 1
ATOM 1284 C CA . THR A 1 170 ? -9.233 0.997 -8.832 1.00 92.12 170 THR A CA 1
ATOM 1285 C C . THR A 1 170 ? -10.494 1.840 -8.943 1.00 92.12 170 THR A C 1
ATOM 1287 O O . THR A 1 170 ? -10.496 3.057 -8.814 1.00 92.12 170 THR A O 1
ATOM 1290 N N . SER A 1 171 ? -11.610 1.178 -9.240 1.00 88.88 171 SER A N 1
ATOM 1291 C CA . SER A 1 171 ? -12.946 1.796 -9.215 1.00 88.88 171 SER A CA 1
ATOM 1292 C C . SER A 1 171 ? -13.735 1.438 -7.951 1.00 88.88 171 SER A C 1
ATOM 1294 O O . SER A 1 171 ? -14.902 1.816 -7.818 1.00 88.88 171 SER A O 1
ATOM 1296 N N . GLY A 1 172 ? -13.134 0.658 -7.045 1.00 92.06 172 GLY A N 1
ATOM 1297 C CA . GLY A 1 172 ? -13.820 0.037 -5.914 1.00 92.06 172 GLY A CA 1
ATOM 1298 C C . GLY A 1 172 ? -14.682 -1.174 -6.297 1.00 92.06 172 GLY A C 1
ATOM 1299 O O . GLY A 1 172 ? -15.382 -1.725 -5.451 1.00 92.06 172 GLY A O 1
ATOM 1300 N N . ALA A 1 173 ? -14.670 -1.612 -7.560 1.00 91.88 173 ALA A N 1
ATOM 1301 C CA . ALA A 1 173 ? -15.411 -2.801 -7.976 1.00 91.88 173 ALA A CA 1
ATOM 1302 C C . ALA A 1 173 ? -14.903 -4.048 -7.230 1.00 91.88 173 ALA A C 1
ATOM 1304 O O . ALA A 1 173 ? -13.703 -4.233 -7.089 1.00 91.88 173 ALA A O 1
ATOM 1305 N N . ASN A 1 174 ? -15.815 -4.901 -6.752 1.00 91.88 174 ASN A N 1
ATOM 1306 C CA . ASN A 1 174 ? -15.505 -6.115 -5.976 1.00 91.88 174 ASN A CA 1
ATOM 1307 C C . ASN A 1 174 ? -14.600 -5.899 -4.742 1.00 91.88 174 ASN A C 1
ATOM 1309 O O . ASN A 1 174 ? -13.943 -6.843 -4.292 1.00 91.88 174 ASN A O 1
ATOM 1313 N N . CYS A 1 175 ? -14.575 -4.687 -4.178 1.00 94.44 175 CYS A N 1
ATOM 1314 C CA . CYS A 1 175 ? -13.892 -4.419 -2.916 1.00 94.44 175 CYS A CA 1
ATOM 1315 C C . CYS A 1 175 ? -14.395 -5.330 -1.784 1.00 94.44 175 CYS A C 1
ATOM 1317 O O . CYS A 1 175 ? -15.515 -5.854 -1.801 1.00 94.44 175 CYS A O 1
ATOM 1319 N N . VAL A 1 176 ? -13.550 -5.494 -0.771 1.00 95.44 176 VAL A N 1
ATOM 1320 C CA . VAL A 1 176 ? -13.876 -6.175 0.484 1.00 95.44 176 VAL A CA 1
ATOM 1321 C C . VAL A 1 176 ? -13.595 -5.207 1.623 1.00 95.44 176 VAL A C 1
ATOM 1323 O O . VAL A 1 176 ? -12.582 -4.518 1.605 1.00 95.44 176 VAL A O 1
ATOM 1326 N N . GLY A 1 177 ? -14.466 -5.169 2.629 1.00 94.12 177 GLY A N 1
ATOM 1327 C CA . GLY A 1 177 ? -14.346 -4.194 3.712 1.00 94.12 177 GLY A CA 1
ATOM 1328 C C . GLY A 1 177 ? -14.721 -2.779 3.262 1.00 94.12 177 GLY A C 1
ATOM 1329 O O . GLY A 1 177 ? -15.460 -2.604 2.296 1.00 94.12 177 GLY A O 1
ATOM 1330 N N . THR A 1 178 ? -14.273 -1.781 4.020 1.00 94.62 178 THR A N 1
ATOM 1331 C CA . THR A 1 178 ? -14.554 -0.361 3.779 1.00 94.62 178 THR A CA 1
ATOM 1332 C C . THR A 1 178 ? -13.356 0.497 4.218 1.00 94.62 178 THR A C 1
ATOM 1334 O O . THR A 1 178 ? -12.640 0.072 5.132 1.00 94.62 178 THR A O 1
ATOM 1337 N N . PRO A 1 179 ? -13.154 1.678 3.612 1.00 95.69 179 PRO A N 1
ATOM 1338 C CA . PRO A 1 179 ? -13.770 2.092 2.349 1.00 95.69 179 PRO A CA 1
ATOM 1339 C C . PRO A 1 179 ? -13.282 1.253 1.166 1.00 95.69 179 PRO A C 1
ATOM 1341 O O . PRO A 1 179 ? -12.368 0.440 1.277 1.00 95.69 179 PRO A O 1
ATOM 1344 N N . CYS A 1 180 ? -13.987 1.386 0.048 1.00 94.75 180 CYS A N 1
ATOM 1345 C CA . CYS A 1 180 ? -13.499 0.918 -1.244 1.00 94.75 180 CYS A CA 1
ATOM 1346 C C . CYS A 1 180 ? -12.694 2.057 -1.879 1.00 94.75 180 CYS A C 1
ATOM 1348 O O . CYS A 1 180 ? -12.950 3.216 -1.562 1.00 94.75 180 CYS A O 1
ATOM 1350 N N . GLY A 1 181 ? -11.793 1.751 -2.812 1.00 91.44 181 GLY A N 1
ATOM 1351 C CA . GLY A 1 181 ? -10.795 2.696 -3.339 1.00 91.44 181 GLY A CA 1
ATOM 1352 C C . GLY A 1 181 ? -11.308 3.754 -4.298 1.00 91.44 181 GLY A C 1
ATOM 1353 O O . GLY A 1 181 ? -10.673 4.047 -5.303 1.00 91.44 181 GLY A O 1
ATOM 1354 N N . ASN A 1 182 ? -12.499 4.281 -4.049 1.00 90.12 182 ASN A N 1
ATOM 1355 C CA . ASN A 1 182 ? -13.168 5.286 -4.861 1.00 90.12 182 ASN A CA 1
ATOM 1356 C C . ASN A 1 182 ? -13.637 6.493 -4.034 1.00 90.12 182 ASN A C 1
ATOM 1358 O O . ASN A 1 182 ? -14.474 7.274 -4.492 1.00 90.12 182 ASN A O 1
ATOM 1362 N N . ASP A 1 183 ? -13.089 6.660 -2.835 1.00 92.81 183 ASP A N 1
ATOM 1363 C CA . ASP A 1 183 ? -13.403 7.730 -1.890 1.00 92.81 183 ASP A CA 1
ATOM 1364 C C . ASP A 1 183 ? -12.404 8.903 -1.924 1.00 92.81 183 ASP A C 1
ATOM 1366 O O . ASP A 1 183 ? -12.623 9.913 -1.258 1.00 92.81 183 ASP A O 1
ATOM 1370 N N . GLN A 1 184 ? -11.359 8.803 -2.758 1.00 91.50 184 GLN A N 1
ATOM 1371 C CA . GLN A 1 184 ? -10.290 9.801 -2.920 1.00 91.50 184 GLN A CA 1
ATOM 1372 C C . GLN A 1 184 ? -9.454 10.024 -1.647 1.00 91.50 184 GLN A C 1
ATOM 1374 O O . GLN A 1 184 ? -8.871 11.096 -1.473 1.00 91.50 184 GLN A O 1
ATOM 1379 N N . ASN A 1 185 ? -9.356 9.015 -0.775 1.00 95.56 185 ASN A N 1
ATOM 1380 C CA . ASN A 1 185 ? -8.614 9.096 0.484 1.00 95.56 185 ASN A CA 1
ATOM 1381 C C . ASN A 1 185 ? -7.250 8.372 0.454 1.00 95.56 185 ASN A C 1
ATOM 1383 O O . ASN A 1 185 ? -6.685 8.009 1.488 1.00 95.56 185 ASN A O 1
ATOM 1387 N N . ALA A 1 186 ? -6.684 8.207 -0.743 1.00 96.50 186 ALA A N 1
ATOM 1388 C CA . ALA A 1 186 ? -5.349 7.657 -0.937 1.00 96.50 186 ALA A CA 1
ATOM 1389 C C . ALA A 1 186 ? -4.277 8.758 -1.024 1.00 96.50 186 ALA A C 1
ATOM 1391 O O . ALA A 1 186 ? -4.523 9.870 -1.509 1.00 96.50 186 ALA A O 1
ATOM 1392 N N . PHE A 1 187 ? -3.055 8.434 -0.592 1.00 98.25 187 PHE A N 1
ATOM 1393 C CA . PHE A 1 187 ? -1.922 9.365 -0.569 1.00 98.25 187 PHE A CA 1
ATOM 1394 C C . PHE A 1 187 ? -0.679 8.800 -1.252 1.00 98.25 187 PHE A C 1
ATOM 1396 O O . PHE A 1 187 ? -0.353 7.620 -1.139 1.00 98.25 187 PHE A O 1
ATOM 1403 N N . PHE A 1 188 ? 0.061 9.680 -1.914 1.00 98.44 188 PHE A N 1
ATOM 1404 C CA . PHE A 1 188 ? 1.309 9.401 -2.597 1.00 98.44 188 PHE A CA 1
ATOM 1405 C C . PHE A 1 188 ? 2.491 10.043 -1.873 1.00 98.44 188 PHE A C 1
ATOM 1407 O O . PHE A 1 188 ? 2.464 11.215 -1.491 1.00 98.44 188 PHE A O 1
ATOM 1414 N N . ASN A 1 189 ? 3.563 9.277 -1.691 1.00 98.44 189 ASN A N 1
ATOM 1415 C CA . ASN A 1 189 ? 4.801 9.770 -1.104 1.00 98.44 189 ASN A CA 1
ATOM 1416 C C . ASN A 1 189 ? 6.004 9.341 -1.945 1.00 98.44 189 ASN A C 1
ATOM 1418 O O . ASN A 1 189 ? 6.291 8.148 -2.092 1.00 98.44 189 ASN A O 1
ATOM 1422 N N . SER A 1 190 ? 6.750 10.319 -2.454 1.00 97.88 190 SER A N 1
ATOM 1423 C CA . SER A 1 190 ? 7.974 10.078 -3.204 1.00 97.88 190 SER A CA 1
ATOM 1424 C C . SER A 1 190 ? 8.920 11.268 -3.150 1.00 97.88 190 SER A C 1
ATOM 1426 O O . SER A 1 190 ? 8.646 12.349 -3.669 1.00 97.88 190 SER A O 1
ATOM 1428 N N . THR A 1 191 ? 10.121 11.020 -2.635 1.00 94.56 191 THR A N 1
ATOM 1429 C CA . THR A 1 191 ? 11.214 12.003 -2.709 1.00 94.56 191 THR A CA 1
ATOM 1430 C C . THR A 1 191 ? 11.698 12.265 -4.137 1.00 94.56 191 THR A C 1
ATOM 1432 O O . THR A 1 191 ? 12.218 13.344 -4.407 1.00 94.56 191 THR A O 1
ATOM 1435 N N . TYR A 1 192 ? 11.514 11.312 -5.058 1.00 96.44 192 TYR A N 1
ATOM 1436 C CA . TYR A 1 192 ? 11.903 11.460 -6.461 1.00 96.44 192 TYR A CA 1
ATOM 1437 C C . TYR A 1 192 ? 10.999 12.450 -7.200 1.00 96.44 192 TYR A C 1
ATOM 1439 O O . TYR A 1 192 ? 11.490 13.297 -7.942 1.00 96.44 192 TYR A O 1
ATOM 1447 N N . PHE A 1 193 ? 9.691 12.370 -6.951 1.00 96.31 193 PHE A N 1
ATOM 1448 C CA . PHE A 1 193 ? 8.701 13.271 -7.543 1.00 96.31 193 PHE A CA 1
ATOM 1449 C C . PHE A 1 193 ? 8.479 14.554 -6.728 1.00 96.31 193 PHE A C 1
ATOM 1451 O O . PHE A 1 193 ? 7.770 15.447 -7.175 1.00 96.31 193 PHE A O 1
ATOM 1458 N N . GLY A 1 194 ? 9.097 14.677 -5.548 1.00 95.94 194 GLY A N 1
ATOM 1459 C CA . GLY A 1 194 ? 8.884 15.816 -4.651 1.00 95.94 194 GLY A CA 1
ATOM 1460 C C . GLY A 1 194 ? 7.518 15.811 -3.955 1.00 95.94 194 GLY A C 1
ATOM 1461 O O . GLY A 1 194 ? 7.122 16.840 -3.413 1.00 95.94 194 GLY A O 1
ATOM 1462 N N . ALA A 1 195 ? 6.825 14.670 -3.947 1.00 97.38 195 ALA A N 1
ATOM 1463 C CA . ALA A 1 195 ? 5.538 14.477 -3.289 1.00 97.38 195 ALA A CA 1
ATOM 1464 C C . ALA A 1 195 ? 5.743 14.016 -1.840 1.00 97.38 195 ALA A C 1
ATOM 1466 O O . ALA A 1 195 ? 6.488 13.064 -1.581 1.00 97.38 195 ALA A O 1
ATOM 1467 N N . TYR A 1 196 ? 5.065 14.664 -0.894 1.00 97.88 196 TYR A N 1
ATOM 1468 C CA . TYR A 1 196 ? 5.105 14.293 0.520 1.00 97.88 196 TYR A CA 1
ATOM 1469 C C . TYR A 1 196 ? 3.689 14.104 1.051 1.00 97.88 196 TYR A C 1
ATOM 1471 O O . TYR A 1 196 ? 3.042 15.073 1.441 1.00 97.88 196 TYR A O 1
ATOM 1479 N N . PHE A 1 197 ? 3.229 12.848 1.061 1.00 98.12 197 PHE A N 1
ATOM 1480 C CA . PHE A 1 197 ? 1.855 12.471 1.414 1.00 98.12 197 PHE A CA 1
ATOM 1481 C C . PHE A 1 197 ? 0.826 13.382 0.742 1.00 98.12 197 PHE A C 1
ATOM 1483 O O . PHE A 1 197 ? -0.025 13.971 1.401 1.00 98.12 197 PHE A O 1
ATOM 1490 N N . THR A 1 198 ? 0.951 13.530 -0.573 1.00 97.88 198 THR A N 1
ATOM 1491 C CA . THR A 1 198 ? 0.018 14.303 -1.391 1.00 97.88 198 THR A CA 1
ATOM 1492 C C . THR A 1 198 ? -1.137 13.412 -1.814 1.00 97.88 198 THR A C 1
ATOM 1494 O O . THR A 1 198 ? -0.930 12.234 -2.096 1.00 97.88 198 THR A O 1
ATOM 1497 N N . SER A 1 199 ? -2.362 13.931 -1.819 1.00 96.38 199 SER A N 1
ATOM 1498 C CA . SER A 1 199 ? -3.528 13.188 -2.296 1.00 96.38 199 SER A CA 1
ATOM 1499 C C . SER A 1 199 ? -3.274 12.668 -3.707 1.00 96.38 199 SER A C 1
ATOM 1501 O O . SER A 1 199 ? -2.857 13.425 -4.586 1.00 96.38 199 SER A O 1
ATOM 1503 N N . THR A 1 200 ? -3.566 11.389 -3.944 1.00 94.25 200 THR A N 1
ATOM 1504 C CA . THR A 1 200 ? -3.418 10.786 -5.278 1.00 94.25 200 THR A CA 1
ATOM 1505 C C . THR A 1 200 ? -4.293 11.476 -6.325 1.00 94.25 200 THR A C 1
ATOM 1507 O O . THR A 1 200 ? -3.947 11.470 -7.497 1.00 94.25 200 THR A O 1
ATOM 1510 N N . ALA A 1 201 ? -5.370 12.159 -5.921 1.00 89.06 201 ALA A N 1
ATOM 1511 C CA . ALA A 1 201 ? -6.208 12.953 -6.820 1.00 89.06 201 ALA A CA 1
ATOM 1512 C C . ALA A 1 201 ? -5.492 14.179 -7.424 1.00 89.06 201 ALA A C 1
ATOM 1514 O O . ALA A 1 201 ? -5.951 14.722 -8.430 1.00 89.06 201 ALA A O 1
ATOM 1515 N N . ASN A 1 202 ? -4.386 14.627 -6.820 1.00 87.50 202 ASN A N 1
ATOM 1516 C CA . ASN A 1 202 ? -3.558 15.723 -7.330 1.00 87.50 202 ASN A CA 1
ATOM 1517 C C . ASN A 1 202 ? -2.411 15.234 -8.227 1.00 87.50 202 ASN A C 1
ATOM 1519 O O . ASN A 1 202 ? -1.739 16.051 -8.854 1.00 87.50 202 ASN A O 1
ATOM 1523 N N . GLU A 1 203 ? -2.183 13.923 -8.272 1.00 78.69 203 GLU A N 1
ATOM 1524 C CA . GLU A 1 203 ? -1.055 13.296 -8.946 1.00 78.69 203 GLU A CA 1
ATOM 1525 C C . GLU A 1 203 ? -1.593 12.553 -10.180 1.00 78.69 203 GLU A C 1
ATOM 1527 O O . GLU A 1 203 ? -2.202 11.490 -10.066 1.00 78.69 203 GLU A O 1
ATOM 1532 N N . GLY A 1 204 ? -1.426 13.155 -11.364 1.00 59.53 204 GLY A N 1
ATOM 1533 C CA . GLY A 1 204 ? -1.921 12.642 -12.649 1.00 59.53 204 GLY A CA 1
ATOM 1534 C C . GLY A 1 204 ? -1.097 13.120 -13.834 1.00 59.53 204 GLY A C 1
ATOM 1535 O O . GLY A 1 204 ? -1.041 14.352 -14.050 1.00 59.53 204 GLY A O 1
#